Protein AF-A0A925AI79-F1 (afdb_monomer)

Radius of gyration: 32.48 Å; Cα contacts (8 Å, |Δi|>4): 605; chains: 1; bounding box: 53×50×120 Å

Secondary structure (DSSP, 8-state):
-HHHHHHHHHHHHHHHHHHHHHT-----------EEEEEEEEE---SEEEEETTTS-HHHHS-SEEEEEEEEEEE-SSSS-EEEEEEEEEEEGGGEE---STTTS-EEEEEEEEEE-TT--EEEEEEEEEEEPGGGS-SSB-SS---EEEEETTTTEEEEEEEEETTEEEES-TT--TTSPP--EEEEEEE-TTSSEEEE---EE-TTSSEEEEE-TTPPSS-BHHHHHHH---EEEEETTEEEEEEEEEESSS-TTPBP-SS--SSS-SSEEEEEE-

pLDDT: mean 78.89, std 14.8, range [38.62, 97.56]

Solvent-accessible surface area (backbone atoms only — not comparable to full-atom values): 15518 Å² total; per-residue (Å²): 125,74,72,62,57,58,55,53,53,52,53,51,53,51,50,54,53,51,53,58,60,67,64,61,71,83,68,70,81,61,68,63,54,75,47,65,55,70,44,76,76,42,75,66,64,66,67,64,48,75,42,22,45,71,70,57,57,64,72,76,73,55,46,70,61,31,31,36,31,40,34,39,39,36,41,34,69,83,88,59,78,48,80,76,50,76,48,78,46,76,42,38,50,84,38,58,40,66,75,67,69,68,27,68,53,67,44,78,46,64,30,35,33,58,50,66,48,96,76,67,47,80,46,76,50,71,32,35,36,38,20,36,55,60,89,76,38,52,92,49,40,2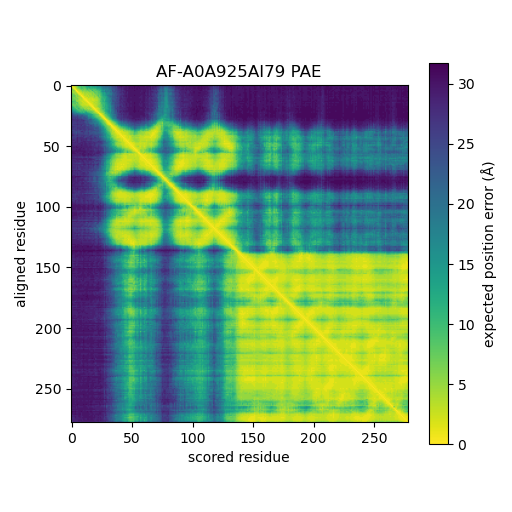0,78,69,86,74,57,46,46,21,39,19,79,93,64,70,24,71,39,56,31,44,67,46,44,66,35,31,30,40,35,38,46,88,68,45,51,88,89,54,82,70,51,86,40,69,40,36,29,28,42,39,99,85,65,39,71,35,46,41,28,68,66,36,73,40,97,80,68,17,11,32,32,46,23,21,74,80,53,75,75,63,45,29,46,47,54,36,50,75,76,22,32,32,41,77,77,38,82,82,62,41,21,41,33,22,21,56,47,41,29,87,42,58,44,56,81,40,54,32,79,75,51,63,78,76,88,65,44,76,56,76,38,57,29,38,48,111

Structure (mmCIF, N/CA/C/O backbone):
data_AF-A0A925AI79-F1
#
_entry.id   AF-A0A925AI79-F1
#
loop_
_atom_site.group_PDB
_atom_site.id
_atom_site.type_symbol
_atom_site.label_atom_id
_atom_site.label_alt_id
_atom_site.label_comp_id
_atom_site.label_asym_id
_atom_site.label_entity_id
_atom_site.label_seq_id
_atom_site.pdbx_PDB_ins_code
_atom_site.Cartn_x
_atom_site.Cartn_y
_atom_site.Cartn_z
_atom_site.occupancy
_atom_site.B_iso_or_equiv
_atom_site.auth_seq_id
_atom_site.auth_comp_id
_atom_site.auth_asym_id
_atom_site.auth_atom_id
_atom_site.pdbx_PDB_model_num
ATOM 1 N N . MET A 1 1 ? -30.417 -29.803 98.257 1.00 50.06 1 MET A N 1
ATOM 2 C CA . MET A 1 1 ? -31.068 -29.814 96.923 1.00 50.06 1 MET A CA 1
ATOM 3 C C . MET A 1 1 ? -30.874 -28.530 96.093 1.00 50.06 1 MET A C 1
ATOM 5 O O . MET A 1 1 ? -31.316 -28.516 94.956 1.00 50.06 1 MET A O 1
ATOM 9 N N . LYS A 1 2 ? -30.163 -27.486 96.567 1.00 49.53 2 LYS A N 1
ATOM 10 C CA . LYS A 1 2 ? -29.959 -26.232 95.801 1.00 49.53 2 LYS A CA 1
ATOM 11 C C . LYS A 1 2 ? -28.879 -26.308 94.699 1.00 49.53 2 LYS A C 1
ATOM 13 O O . LYS A 1 2 ? -29.037 -25.676 93.664 1.00 49.53 2 LYS A O 1
ATOM 18 N N . ASN A 1 3 ? -27.855 -27.156 94.851 1.00 52.66 3 ASN A N 1
ATOM 19 C CA . ASN A 1 3 ? -26.748 -27.242 93.877 1.00 52.66 3 ASN A CA 1
ATOM 20 C C . ASN A 1 3 ? -27.067 -28.050 92.606 1.00 52.66 3 ASN A C 1
ATOM 22 O O . ASN A 1 3 ? -26.363 -27.912 91.613 1.00 52.66 3 ASN A O 1
ATOM 26 N N . LYS A 1 4 ? -28.125 -28.877 92.606 1.00 48.69 4 LYS A N 1
ATOM 27 C CA . LYS A 1 4 ? -28.507 -29.665 91.418 1.00 48.69 4 LYS A CA 1
ATOM 28 C C . LYS A 1 4 ? -29.289 -28.833 90.393 1.00 48.69 4 LYS A C 1
ATOM 30 O O . LYS A 1 4 ? -29.140 -29.061 89.203 1.00 48.69 4 LYS A O 1
ATOM 35 N N . ILE A 1 5 ? -30.058 -27.835 90.836 1.00 55.94 5 ILE A N 1
ATOM 36 C CA . ILE A 1 5 ? -30.861 -26.969 89.951 1.00 55.94 5 ILE A CA 1
ATOM 37 C C . ILE A 1 5 ? -29.965 -26.002 89.158 1.00 55.94 5 ILE A C 1
ATOM 39 O O . ILE A 1 5 ? -30.187 -25.801 87.969 1.00 55.94 5 ILE A O 1
ATOM 43 N N . PHE A 1 6 ? -28.903 -25.478 89.781 1.00 54.78 6 PHE A N 1
ATOM 44 C CA . PHE A 1 6 ? -27.931 -24.606 89.107 1.00 54.78 6 PHE A CA 1
ATOM 45 C C . PHE A 1 6 ? -27.130 -25.318 88.009 1.00 54.78 6 PHE A C 1
ATOM 47 O O . PHE A 1 6 ? -26.786 -24.700 87.008 1.00 54.78 6 PHE A O 1
ATOM 54 N N . PHE A 1 7 ? -26.863 -26.617 88.171 1.00 57.97 7 PHE A N 1
ATOM 55 C CA . PHE A 1 7 ? -26.165 -27.408 87.154 1.00 57.97 7 PHE A CA 1
ATOM 56 C C . PHE A 1 7 ? -27.055 -27.712 85.940 1.00 57.97 7 PHE A C 1
ATOM 58 O O . PHE A 1 7 ? -26.573 -27.768 84.814 1.00 57.97 7 PHE A O 1
ATOM 65 N N . PHE A 1 8 ? -28.364 -27.874 86.150 1.00 57.28 8 PHE A N 1
ATOM 66 C CA . PHE A 1 8 ? -29.306 -28.072 85.049 1.00 57.28 8 PHE A CA 1
ATOM 67 C C . PHE A 1 8 ? -29.587 -26.777 84.274 1.00 57.28 8 PHE A C 1
ATOM 69 O O . PHE A 1 8 ? -29.726 -26.836 83.054 1.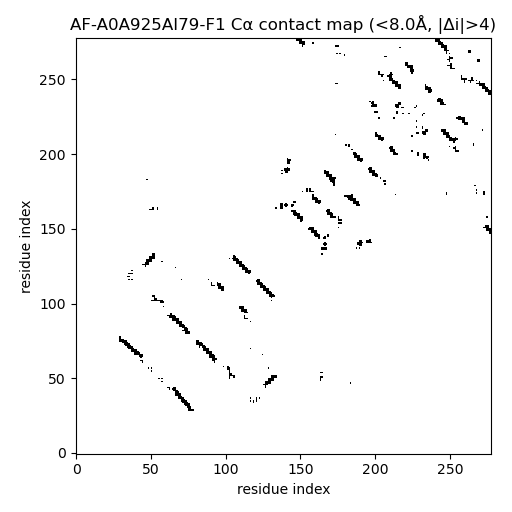00 57.28 8 PHE A O 1
ATOM 76 N N . SER A 1 9 ? -29.615 -25.608 84.928 1.00 60.12 9 SER A N 1
ATOM 77 C CA . SER A 1 9 ? -29.822 -24.335 84.219 1.00 60.12 9 SER A CA 1
ATOM 78 C C . SER A 1 9 ? -28.610 -23.912 83.382 1.00 60.12 9 SER A C 1
ATOM 80 O O . SER A 1 9 ? -28.789 -23.372 82.291 1.00 60.12 9 SER A O 1
ATOM 82 N N . SER A 1 10 ? -27.386 -24.206 83.833 1.00 60.06 10 SER A N 1
ATOM 83 C CA . SER A 1 10 ? -26.162 -23.894 83.086 1.00 60.06 10 SER A CA 1
ATOM 84 C C . SER A 1 10 ? -25.986 -24.775 81.846 1.00 60.06 10 SER A C 1
ATOM 86 O O . SER A 1 10 ? -25.604 -24.271 80.792 1.00 60.06 10 SER A O 1
ATOM 88 N N . ILE A 1 11 ? -26.336 -26.062 81.930 1.00 65.44 11 ILE A N 1
ATOM 89 C CA . ILE A 1 11 ? -26.301 -26.987 80.785 1.00 65.44 11 ILE A CA 1
ATOM 90 C C . ILE A 1 11 ? -27.367 -26.618 79.745 1.00 65.44 11 ILE A C 1
ATOM 92 O O . ILE A 1 11 ? -27.099 -26.670 78.544 1.00 65.44 11 ILE A O 1
ATOM 96 N N . PHE A 1 12 ? -28.556 -26.196 80.185 1.00 65.56 12 PHE A N 1
ATOM 97 C CA . PHE A 1 12 ? -29.624 -25.787 79.273 1.00 65.56 12 PHE A CA 1
ATOM 98 C C . PHE A 1 12 ? -29.290 -24.468 78.560 1.00 65.56 12 PHE A C 1
ATOM 100 O O . PHE A 1 12 ? -29.454 -24.368 77.346 1.00 65.56 12 PHE A O 1
ATOM 107 N N . ALA A 1 13 ? -28.736 -23.486 79.281 1.00 64.38 13 ALA A N 1
ATOM 108 C CA . ALA A 1 13 ? -28.258 -22.238 78.687 1.00 64.38 13 ALA A CA 1
ATOM 109 C C . ALA A 1 13 ? -27.105 -22.473 77.693 1.00 64.38 13 ALA A C 1
ATOM 111 O O . ALA A 1 13 ? -27.099 -21.881 76.615 1.00 64.38 13 ALA A O 1
ATOM 112 N N . ALA A 1 14 ? -26.174 -23.381 78.010 1.00 61.03 14 ALA A N 1
ATOM 113 C CA . ALA A 1 14 ? -25.102 -23.773 77.098 1.00 61.03 14 ALA A CA 1
ATOM 114 C C . ALA A 1 14 ? -25.641 -24.473 75.837 1.00 61.03 14 ALA A C 1
ATOM 116 O O . ALA A 1 14 ? -25.209 -24.147 74.736 1.00 61.03 14 ALA A O 1
ATOM 117 N N . CYS A 1 15 ? -26.629 -25.368 75.960 1.00 61.12 15 CYS A N 1
ATOM 118 C CA . CYS A 1 15 ? -27.258 -26.004 74.796 1.00 61.12 15 CYS A CA 1
ATOM 119 C C . CYS A 1 15 ? -27.968 -24.989 73.891 1.00 61.12 15 CYS A C 1
ATOM 121 O O . CYS A 1 15 ? -27.809 -25.048 72.676 1.00 61.12 15 CYS A O 1
ATOM 123 N N . VAL A 1 16 ? -28.706 -24.028 74.456 1.00 60.31 16 VAL A N 1
ATOM 124 C CA . VAL A 1 16 ? -29.397 -22.993 73.666 1.00 60.31 16 VAL A CA 1
ATOM 125 C C . VAL A 1 16 ? -28.398 -22.065 72.962 1.00 60.31 16 VAL A C 1
ATOM 127 O O . VAL A 1 16 ? -28.600 -21.731 71.796 1.00 60.31 16 VAL A O 1
ATOM 130 N N . LEU A 1 17 ? -27.291 -21.704 73.620 1.00 56.59 17 LEU A N 1
ATOM 131 C CA . LEU A 1 17 ? -26.225 -20.893 73.017 1.00 56.59 17 LEU A CA 1
ATOM 132 C C . LEU A 1 17 ? -25.497 -21.624 71.877 1.00 56.59 17 LEU A C 1
ATOM 134 O O . LEU A 1 17 ? -25.185 -21.000 70.866 1.00 56.59 17 LEU A O 1
ATOM 138 N N . VAL A 1 18 ? -25.273 -22.936 71.997 1.00 57.84 18 VAL A N 1
ATOM 139 C CA . VAL A 1 18 ? -24.638 -23.746 70.941 1.00 57.84 18 VAL A CA 1
ATOM 140 C C . VAL A 1 18 ? -25.583 -23.949 69.750 1.00 57.84 18 VAL A C 1
ATOM 142 O O . VAL A 1 18 ? -25.148 -23.843 68.606 1.00 57.84 18 VAL A O 1
ATOM 145 N N . ILE A 1 19 ? -26.885 -24.145 69.984 1.00 58.34 19 ILE A N 1
ATOM 146 C CA . ILE A 1 19 ? -27.881 -24.265 68.904 1.00 58.34 19 ILE A CA 1
ATOM 147 C C . ILE A 1 19 ? -28.038 -22.931 68.154 1.00 58.34 19 ILE A C 1
ATOM 149 O O . ILE A 1 19 ? -28.074 -22.927 66.926 1.00 58.34 19 ILE A O 1
ATOM 153 N N . ALA A 1 20 ? -28.054 -21.797 68.867 1.00 54.72 20 ALA A N 1
ATOM 154 C CA . ALA A 1 20 ? -28.117 -20.467 68.255 1.00 54.72 20 ALA A CA 1
ATOM 155 C C . ALA A 1 20 ? -26.837 -20.110 67.469 1.00 54.72 20 ALA A C 1
ATOM 157 O O . ALA A 1 20 ? -26.912 -19.465 66.421 1.00 54.72 20 ALA A O 1
ATOM 158 N N . ALA A 1 21 ? -25.666 -20.569 67.929 1.00 51.25 21 ALA A N 1
ATOM 159 C CA . ALA A 1 21 ? -24.403 -20.419 67.206 1.00 51.25 21 ALA A CA 1
ATOM 160 C C . ALA A 1 21 ? -24.330 -21.306 65.947 1.00 51.25 21 ALA A C 1
ATOM 162 O O . ALA A 1 21 ? -23.757 -20.886 64.945 1.00 51.25 21 ALA A O 1
ATOM 163 N N . CYS A 1 22 ? -24.964 -22.485 65.952 1.00 50.62 22 CYS A N 1
ATOM 164 C CA . CYS A 1 22 ? -25.051 -23.371 64.783 1.00 50.62 22 CYS A CA 1
ATOM 165 C C . CYS A 1 22 ? -26.115 -22.955 63.751 1.00 50.62 22 CYS A C 1
ATOM 167 O O . CYS A 1 22 ? -26.121 -23.487 62.644 1.00 50.62 22 CYS A O 1
ATOM 169 N N . THR A 1 23 ? -27.003 -22.009 64.073 1.00 45.06 23 THR A N 1
ATOM 170 C CA . THR A 1 23 ? -27.982 -21.462 63.113 1.00 45.06 23 THR A CA 1
ATOM 171 C C . THR A 1 23 ? -27.491 -20.236 62.349 1.00 45.06 23 THR A C 1
ATOM 173 O O . THR A 1 23 ? -28.216 -19.738 61.487 1.00 45.06 23 THR A O 1
ATOM 176 N N . LYS A 1 24 ? -26.254 -19.770 62.580 1.00 38.62 24 LYS A N 1
ATOM 177 C CA . LYS A 1 24 ? -25.586 -18.926 61.586 1.00 38.62 24 LYS A CA 1
ATOM 178 C C . LYS A 1 24 ? -25.239 -19.803 60.386 1.00 38.62 24 LYS A C 1
ATOM 180 O O . LYS A 1 24 ? -24.147 -20.350 60.290 1.00 38.62 24 LYS A O 1
ATOM 185 N N . ARG A 1 25 ? -26.192 -19.938 59.462 1.00 40.59 25 ARG A N 1
ATOM 186 C CA . ARG A 1 25 ? -25.834 -20.186 58.071 1.00 40.59 25 ARG A CA 1
ATOM 187 C C . ARG A 1 25 ? -24.992 -18.998 57.639 1.00 40.59 25 ARG A C 1
ATOM 189 O O . ARG A 1 25 ? -25.494 -17.882 57.539 1.00 40.59 25 ARG A O 1
ATOM 196 N N . GLU A 1 26 ? -23.708 -19.246 57.435 1.00 43.97 26 GLU A N 1
ATOM 197 C CA . GLU A 1 26 ? -22.901 -18.456 56.519 1.00 43.97 26 GLU A CA 1
ATOM 198 C C . GLU A 1 26 ? -23.456 -18.706 55.115 1.00 43.97 26 GLU A C 1
ATOM 200 O O . GLU A 1 26 ? -22.879 -19.442 54.325 1.00 43.97 26 GLU A O 1
ATOM 205 N N . ASP A 1 27 ? -24.628 -18.152 54.817 1.00 44.03 27 ASP A N 1
ATOM 206 C CA . ASP A 1 27 ? -24.872 -17.724 53.454 1.00 44.03 27 ASP A CA 1
ATOM 207 C C . ASP A 1 27 ? -24.125 -16.388 53.398 1.00 44.03 27 ASP A C 1
ATOM 209 O O . ASP A 1 27 ? -24.635 -15.402 53.937 1.00 44.03 27 ASP A O 1
ATOM 213 N N . PRO A 1 28 ? -22.863 -16.335 52.914 1.00 46.00 28 PRO A N 1
ATOM 214 C CA . PRO A 1 28 ? -22.243 -15.048 52.659 1.00 46.00 28 PRO A CA 1
ATOM 215 C C . PRO A 1 28 ? -23.233 -14.286 51.791 1.00 46.00 28 PRO A C 1
ATOM 217 O O . PRO A 1 28 ? -23.678 -14.825 50.773 1.00 46.00 28 PRO A O 1
ATOM 220 N N . ASP A 1 29 ? -23.622 -13.081 52.218 1.00 42.75 29 ASP A N 1
ATOM 221 C CA . ASP A 1 29 ? -24.374 -12.168 51.369 1.00 42.75 29 ASP A CA 1
ATOM 222 C C . ASP A 1 29 ? -23.657 -12.168 50.018 1.00 42.75 29 ASP A C 1
ATOM 224 O O . ASP A 1 29 ? -22.512 -11.723 49.905 1.00 42.75 29 ASP A O 1
ATOM 228 N N . SER A 1 30 ? -24.277 -12.795 49.016 1.00 47.41 30 SER A N 1
ATOM 229 C CA . SER A 1 30 ? -23.725 -12.920 47.673 1.00 47.41 30 SER A CA 1
ATOM 230 C C . SER A 1 30 ? -23.787 -11.526 47.075 1.00 47.41 30 SER A C 1
ATOM 232 O O . SER A 1 30 ? -24.745 -11.185 46.384 1.00 47.41 30 SER A O 1
ATOM 234 N N . VAL A 1 31 ? -22.801 -10.691 47.396 1.00 51.09 31 VAL A N 1
ATOM 235 C CA . VAL A 1 31 ? -22.681 -9.359 46.823 1.00 51.09 31 VAL A CA 1
ATOM 236 C C . VAL A 1 31 ? -22.508 -9.556 45.325 1.00 51.09 31 VAL A C 1
ATOM 238 O O . VAL A 1 31 ? -21.562 -10.198 44.867 1.00 51.09 31 VAL A O 1
ATOM 241 N N . VAL A 1 32 ? -23.470 -9.051 44.556 1.00 52.06 32 VAL A N 1
ATOM 242 C CA . VAL A 1 32 ? -23.427 -9.127 43.099 1.00 52.06 32 VAL A CA 1
ATOM 243 C C . VAL A 1 32 ? -22.217 -8.329 42.629 1.00 52.06 32 VAL A C 1
ATOM 245 O O . VAL A 1 32 ? -22.231 -7.100 42.620 1.00 52.06 32 VAL A O 1
ATOM 248 N N . HIS A 1 33 ? -21.163 -9.029 42.221 1.00 53.84 33 HIS A N 1
ATOM 249 C CA . HIS A 1 33 ? -20.066 -8.418 41.487 1.00 53.84 33 HIS A CA 1
ATOM 250 C C . HIS A 1 33 ? -20.433 -8.399 40.010 1.00 53.84 33 HIS A C 1
ATOM 252 O O . HIS A 1 33 ? -20.465 -9.441 39.356 1.00 53.84 33 HIS A O 1
ATOM 258 N N . GLN A 1 34 ? -20.742 -7.206 39.503 1.00 58.62 34 GLN A N 1
ATOM 259 C CA . GLN A 1 34 ? -20.896 -6.978 38.077 1.00 58.62 34 GLN A CA 1
ATOM 260 C C . GLN A 1 34 ? -19.502 -6.838 37.458 1.00 58.62 34 GLN A C 1
ATOM 262 O O . GLN A 1 34 ? -18.806 -5.862 37.725 1.00 58.62 34 GLN A O 1
ATOM 267 N N . ALA A 1 35 ? -19.084 -7.807 36.645 1.00 61.53 35 ALA A N 1
ATOM 268 C CA . ALA A 1 35 ? -17.873 -7.687 35.835 1.00 61.53 35 ALA A CA 1
ATOM 269 C C . ALA A 1 35 ? -18.280 -7.440 34.381 1.00 61.53 35 ALA A C 1
ATOM 271 O O . ALA A 1 35 ? -18.976 -8.266 33.789 1.00 61.53 35 ALA A O 1
ATOM 272 N N . SER A 1 36 ? -17.874 -6.295 33.831 1.00 64.81 36 SER A N 1
ATOM 273 C CA . SER A 1 36 ? -17.998 -5.971 32.407 1.00 64.81 36 SER A CA 1
ATOM 274 C C . SER A 1 36 ? -16.638 -6.192 31.758 1.00 64.81 36 SER A C 1
ATOM 276 O O . SER A 1 36 ? -15.621 -5.670 32.218 1.00 64.81 36 SER A O 1
ATOM 278 N N . VAL A 1 37 ? -16.615 -7.036 30.728 1.00 70.44 37 VAL A N 1
ATOM 279 C CA . VAL A 1 37 ? -15.403 -7.346 29.964 1.00 70.44 37 VAL A CA 1
ATOM 280 C C . VAL A 1 37 ? -15.692 -7.032 28.500 1.00 70.44 37 VAL A C 1
ATOM 282 O O . VAL A 1 37 ? -16.212 -7.891 27.780 1.00 70.44 37 VAL A O 1
ATOM 285 N N . PRO A 1 38 ? -15.413 -5.796 28.058 1.00 73.94 38 PRO A N 1
ATOM 286 C CA . PRO A 1 38 ? -15.603 -5.426 26.670 1.00 73.94 38 PRO A CA 1
ATOM 287 C C . PRO A 1 38 ? -14.484 -5.996 25.794 1.00 73.94 38 PRO A C 1
ATOM 289 O O . PRO A 1 38 ? -13.310 -5.959 26.164 1.00 73.94 38 PRO A O 1
ATOM 292 N N . TYR A 1 39 ? -14.840 -6.477 24.604 1.00 77.62 39 TYR A N 1
ATOM 293 C CA . TYR A 1 39 ? -13.881 -6.859 23.567 1.00 77.62 39 TYR A CA 1
ATOM 294 C C . TYR A 1 39 ? -14.322 -6.361 22.187 1.00 77.62 39 TYR A C 1
ATOM 296 O O . TYR A 1 39 ? -15.514 -6.221 21.902 1.00 77.62 39 TYR A O 1
ATOM 304 N N . THR A 1 40 ? -13.351 -6.096 21.314 1.00 81.19 40 THR A N 1
ATOM 305 C CA . THR A 1 40 ? -13.599 -5.664 19.933 1.00 81.19 40 THR A CA 1
ATOM 306 C C . THR A 1 40 ? -13.980 -6.869 19.080 1.00 81.19 40 THR A C 1
ATOM 308 O O . THR A 1 40 ? -13.150 -7.739 18.838 1.00 81.19 40 THR A O 1
ATOM 311 N N . ALA A 1 41 ? -15.235 -6.936 18.634 1.00 80.56 41 ALA A N 1
ATOM 312 C CA . ALA A 1 41 ? -15.715 -8.007 17.761 1.00 80.56 41 ALA A CA 1
ATOM 313 C C . ALA A 1 41 ? -15.399 -7.725 16.286 1.00 80.56 41 ALA A C 1
ATOM 315 O O . ALA A 1 41 ? -15.061 -8.640 15.541 1.00 80.56 41 ALA A O 1
ATOM 316 N N . PHE A 1 42 ? -15.481 -6.456 15.881 1.00 80.94 42 PHE A N 1
ATOM 317 C CA . PHE A 1 42 ? -15.124 -6.000 14.540 1.00 80.94 42 PHE A CA 1
ATOM 318 C C . PHE A 1 42 ? -14.353 -4.689 14.633 1.00 80.94 42 PHE A C 1
ATOM 320 O O . PHE A 1 42 ? -14.785 -3.779 15.343 1.00 80.94 42 PHE A O 1
ATOM 327 N N . ASN A 1 43 ? -13.248 -4.594 13.897 1.00 82.44 43 ASN A N 1
ATOM 328 C CA . ASN A 1 43 ? -12.502 -3.362 13.677 1.00 82.44 43 ASN A CA 1
ATOM 329 C C . ASN A 1 43 ? -12.497 -3.079 12.172 1.00 82.44 43 ASN A C 1
ATOM 331 O O . ASN A 1 43 ? -12.068 -3.930 11.397 1.00 82.44 43 ASN A O 1
ATOM 335 N N . TYR A 1 44 ? -13.019 -1.924 11.776 1.00 80.81 44 TYR A N 1
ATOM 336 C CA . TYR A 1 44 ? -13.096 -1.482 10.381 1.00 80.81 44 TYR A CA 1
ATOM 337 C C . TYR A 1 44 ? -12.073 -0.391 10.060 1.00 80.81 44 TYR A C 1
ATOM 339 O O . TYR A 1 44 ? -12.075 0.138 8.953 1.00 80.81 44 TYR A O 1
ATOM 347 N N . LEU A 1 45 ? -11.241 -0.017 11.030 1.00 79.12 45 LEU A N 1
ATOM 348 C CA . LEU A 1 45 ? -10.231 1.014 10.877 1.00 79.12 45 LEU A CA 1
ATOM 349 C C . LEU A 1 45 ? -8.952 0.423 10.282 1.00 79.12 45 LEU A C 1
ATOM 351 O O . LEU A 1 45 ? -8.480 -0.609 10.758 1.00 79.12 45 LEU A O 1
ATOM 355 N N . ASP A 1 46 ? -8.365 1.112 9.306 1.00 74.94 46 ASP A N 1
ATOM 356 C CA . ASP A 1 46 ? -6.996 0.825 8.885 1.00 74.94 46 ASP A CA 1
ATOM 357 C C . ASP A 1 46 ? -5.996 1.233 9.983 1.00 74.94 46 ASP A C 1
ATOM 359 O O . ASP A 1 46 ? -6.163 2.251 10.664 1.00 74.94 46 ASP A O 1
ATOM 363 N N . ASP A 1 47 ? -4.920 0.463 10.147 1.00 68.25 47 ASP A N 1
ATOM 364 C CA . ASP A 1 47 ? -3.896 0.738 11.167 1.00 68.25 47 ASP A CA 1
ATOM 365 C C . ASP A 1 47 ? -3.128 2.042 10.887 1.00 68.25 47 ASP A C 1
ATOM 367 O O . ASP A 1 47 ? -2.703 2.739 11.815 1.00 68.25 47 ASP A O 1
ATOM 371 N N . VAL A 1 48 ? -2.960 2.384 9.602 1.00 72.00 48 VAL A N 1
ATOM 372 C CA . VAL A 1 48 ? -2.230 3.573 9.149 1.00 72.00 48 VAL A CA 1
ATOM 373 C C . VAL A 1 48 ? -2.925 4.219 7.951 1.00 72.00 48 VAL A C 1
ATOM 375 O O . VAL A 1 48 ? -3.179 3.562 6.944 1.00 72.00 48 VAL A O 1
ATOM 378 N N . TYR A 1 49 ? -3.136 5.530 8.024 1.00 75.69 49 TYR A N 1
ATOM 379 C CA . TYR A 1 49 ? -3.573 6.373 6.917 1.00 75.69 49 TYR A CA 1
ATOM 380 C C . TYR A 1 49 ? -2.420 7.269 6.473 1.00 75.69 49 TYR A C 1
ATOM 382 O O . TYR A 1 49 ? -1.704 7.813 7.311 1.00 75.69 49 TYR A O 1
ATOM 390 N N . ILE A 1 50 ? -2.221 7.436 5.166 1.00 74.88 50 ILE A N 1
ATOM 391 C CA . ILE A 1 50 ? -1.113 8.232 4.625 1.00 74.88 50 ILE A CA 1
ATOM 392 C C . ILE A 1 50 ? -1.659 9.309 3.692 1.00 74.88 50 ILE A C 1
ATOM 394 O O . ILE A 1 50 ? -2.436 9.010 2.784 1.00 74.88 50 ILE A O 1
ATOM 398 N N . TYR A 1 51 ? -1.224 10.547 3.912 1.00 73.62 51 TYR A N 1
ATOM 399 C CA . TYR A 1 51 ? -1.650 11.738 3.184 1.00 73.62 51 TYR A CA 1
ATOM 400 C C . TYR A 1 51 ? -0.470 12.636 2.846 1.00 73.62 51 TYR A C 1
ATOM 402 O O . TYR A 1 51 ? 0.626 12.457 3.363 1.00 73.62 51 TYR A O 1
ATOM 410 N N . VAL A 1 52 ? -0.710 13.629 1.998 1.00 70.25 52 VAL A N 1
ATOM 411 C CA . VAL A 1 52 ? 0.205 14.747 1.751 1.00 70.25 52 VAL A CA 1
ATOM 412 C C . VAL A 1 52 ? -0.423 16.012 2.313 1.00 70.25 52 VAL A C 1
ATOM 414 O O . VAL A 1 52 ? -1.652 16.139 2.301 1.00 70.25 52 VAL A O 1
ATOM 417 N N . VAL A 1 53 ? 0.409 16.929 2.812 1.00 76.56 53 VAL A N 1
ATOM 418 C CA . VAL A 1 53 ? -0.081 18.164 3.434 1.00 76.56 53 VAL A CA 1
ATOM 419 C C . VAL A 1 53 ? -1.069 18.892 2.522 1.00 76.56 53 VAL A C 1
ATOM 421 O O . VAL A 1 53 ? -0.744 19.212 1.380 1.00 76.56 53 VAL A O 1
ATOM 424 N N . GLY A 1 54 ? -2.268 19.161 3.041 1.00 71.31 54 GLY A N 1
ATOM 425 C CA . GLY A 1 54 ? -3.294 19.989 2.406 1.00 71.31 54 GLY A CA 1
ATOM 426 C C . GLY A 1 54 ? -4.066 19.361 1.241 1.00 71.31 54 GLY A C 1
ATOM 427 O O . GLY A 1 54 ? -4.936 20.033 0.689 1.00 71.31 54 GLY A O 1
ATOM 428 N N . ASN A 1 55 ? -3.791 18.109 0.855 1.00 64.69 55 ASN A N 1
ATOM 429 C CA . ASN A 1 55 ? -4.408 17.507 -0.337 1.00 64.69 55 ASN A CA 1
ATOM 430 C C . ASN A 1 55 ? -5.793 16.880 -0.094 1.00 64.69 55 ASN A C 1
ATOM 432 O O . ASN A 1 55 ? -6.605 16.839 -1.015 1.00 64.69 55 ASN A O 1
ATOM 436 N N . THR A 1 56 ? -6.088 16.379 1.109 1.00 70.19 56 THR A N 1
ATOM 437 C CA . THR A 1 56 ? -7.323 15.621 1.411 1.00 70.19 56 THR A CA 1
ATOM 438 C C . THR A 1 56 ? -7.592 15.596 2.911 1.00 70.19 56 THR A C 1
ATOM 440 O O . THR A 1 56 ? -6.672 15.801 3.675 1.00 70.19 56 THR A O 1
ATOM 443 N N . SER A 1 57 ? -8.802 15.257 3.354 1.00 79.25 57 SER A N 1
ATOM 444 C CA . SER A 1 57 ? -9.117 15.115 4.785 1.00 79.25 57 SER A CA 1
ATOM 445 C C . SER A 1 57 ? -8.950 13.668 5.262 1.00 79.25 57 SER A C 1
ATOM 447 O O . SER A 1 57 ? -9.586 12.774 4.696 1.00 79.25 57 SER A O 1
ATOM 449 N N . VAL A 1 58 ? -8.193 13.440 6.346 1.00 77.94 58 VAL A N 1
ATOM 450 C CA . VAL A 1 58 ? -8.149 12.153 7.073 1.00 77.94 58 VAL A CA 1
ATOM 451 C C . VAL A 1 58 ? -9.564 11.731 7.432 1.00 77.94 58 VAL A C 1
ATOM 453 O O . VAL A 1 58 ? -9.957 10.581 7.242 1.00 77.94 58 VAL A O 1
ATOM 456 N N . TYR A 1 59 ? -10.358 12.692 7.913 1.00 83.81 59 TYR A N 1
ATOM 457 C CA . TYR A 1 59 ? -11.718 12.438 8.351 1.00 83.81 59 TYR A CA 1
ATOM 458 C C . TYR A 1 59 ? -12.557 11.825 7.232 1.00 83.81 59 TYR A C 1
ATOM 460 O O . TYR A 1 59 ? -13.351 10.940 7.508 1.00 83.81 59 TYR A O 1
ATOM 468 N N . SER A 1 60 ? -12.376 12.220 5.970 1.00 81.94 60 SER A N 1
ATOM 469 C CA . SER A 1 60 ? -13.184 11.702 4.856 1.00 81.94 60 SER A CA 1
ATOM 470 C C . SER A 1 60 ? -13.067 10.187 4.638 1.00 81.94 60 SER A C 1
ATOM 472 O O . SER A 1 60 ? -14.067 9.562 4.288 1.00 81.94 60 SER A O 1
ATOM 474 N N . ASP A 1 61 ? -11.910 9.586 4.926 1.00 77.31 61 ASP A N 1
ATOM 475 C CA . ASP A 1 61 ? -11.672 8.152 4.722 1.00 77.31 61 ASP A CA 1
ATOM 476 C C . ASP A 1 61 ? -12.033 7.286 5.939 1.00 77.31 61 ASP A C 1
ATOM 478 O O . ASP A 1 61 ? -12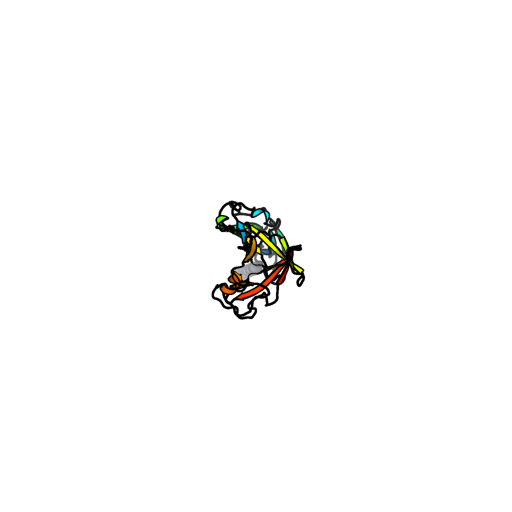.137 6.068 5.809 1.00 77.31 61 ASP A O 1
ATOM 482 N N . ILE A 1 62 ? -12.259 7.884 7.115 1.00 84.25 62 ILE A N 1
ATOM 483 C CA . ILE A 1 62 ? -12.682 7.136 8.306 1.00 84.25 62 ILE A CA 1
ATOM 484 C C . ILE A 1 62 ? -14.106 6.588 8.078 1.00 84.25 62 ILE A C 1
ATOM 486 O O . ILE A 1 62 ? -15.011 7.383 7.783 1.00 84.25 62 ILE A O 1
ATOM 490 N N . PRO A 1 63 ? -14.353 5.277 8.264 1.00 83.44 63 PRO A N 1
ATOM 491 C CA . PRO A 1 63 ? -15.692 4.696 8.162 1.00 83.44 63 PRO A CA 1
ATOM 492 C C . PRO A 1 63 ? -16.654 5.247 9.220 1.00 83.44 63 PRO A C 1
ATOM 494 O O . PRO A 1 63 ? -16.265 5.440 10.370 1.00 83.44 63 PRO A O 1
ATOM 497 N N . ASP A 1 64 ? -17.937 5.416 8.879 1.00 88.62 64 ASP A N 1
ATOM 498 C CA . ASP A 1 64 ? -18.960 5.916 9.819 1.00 88.62 64 ASP A CA 1
ATOM 499 C C . ASP A 1 64 ? -19.084 5.052 11.086 1.00 88.62 64 ASP A C 1
ATOM 501 O O . ASP A 1 64 ? -19.290 5.569 12.188 1.00 88.62 64 ASP A O 1
ATOM 505 N N . VAL A 1 65 ? -18.916 3.733 10.934 1.00 89.69 65 VAL A N 1
ATOM 506 C CA . VAL A 1 65 ? -18.776 2.772 12.033 1.00 89.69 65 VAL A CA 1
ATOM 507 C C . VAL A 1 65 ? -17.341 2.263 12.043 1.00 89.69 65 VAL A C 1
ATOM 509 O O . VAL A 1 65 ? -16.943 1.511 11.161 1.00 89.69 65 VAL A O 1
ATOM 512 N N . VAL A 1 66 ? -16.589 2.644 13.068 1.00 88.12 66 VAL A N 1
ATOM 513 C CA . VAL A 1 66 ? -15.163 2.329 13.217 1.00 88.12 66 VAL A CA 1
ATOM 514 C C . VAL A 1 66 ? -14.964 0.942 13.809 1.00 88.12 66 VAL A C 1
ATOM 516 O O . VAL A 1 66 ? -14.137 0.169 13.339 1.00 88.12 66 VAL A O 1
ATOM 519 N N . ALA A 1 67 ? -15.738 0.600 14.838 1.00 86.00 67 ALA A N 1
ATOM 520 C CA . ALA A 1 67 ? -15.653 -0.704 15.480 1.00 86.00 67 ALA A CA 1
ATOM 521 C C . ALA A 1 67 ? -16.981 -1.102 16.126 1.00 86.00 67 ALA A C 1
ATOM 523 O O . ALA A 1 67 ? -17.806 -0.258 16.488 1.00 86.00 67 ALA A O 1
ATOM 524 N N . VAL A 1 68 ? -17.172 -2.407 16.309 1.00 85.56 68 VAL A N 1
ATOM 525 C CA . VAL A 1 68 ? -18.265 -2.971 17.105 1.00 85.56 68 VAL A CA 1
ATOM 526 C C . VAL A 1 68 ? -17.659 -3.694 18.294 1.00 85.56 68 VAL A C 1
ATOM 528 O O . VAL A 1 68 ? -16.874 -4.630 18.138 1.00 85.56 68 VAL A O 1
ATOM 531 N N . ILE A 1 69 ? -18.041 -3.249 19.482 1.00 83.56 69 ILE A N 1
ATOM 532 C CA . ILE A 1 69 ? -17.612 -3.803 20.759 1.00 83.56 69 ILE A CA 1
ATOM 533 C C . ILE A 1 69 ? -18.746 -4.647 21.316 1.00 83.56 69 ILE A C 1
ATOM 535 O O . ILE A 1 69 ? -19.906 -4.241 21.255 1.00 83.56 69 ILE A O 1
ATOM 539 N N . VAL A 1 70 ? -18.410 -5.797 21.884 1.00 80.31 70 VAL A N 1
ATOM 540 C CA . VAL A 1 70 ? -19.348 -6.613 22.650 1.00 80.31 70 VAL A CA 1
ATOM 541 C C . VAL A 1 70 ? -18.927 -6.557 24.109 1.00 80.31 70 VAL A C 1
ATOM 543 O O . VAL A 1 70 ? -17.789 -6.873 24.451 1.00 80.31 70 VAL A O 1
ATOM 546 N N . ASP A 1 71 ? -19.847 -6.124 24.962 1.00 71.25 71 ASP A N 1
ATOM 547 C CA . ASP A 1 71 ? -19.676 -6.087 26.407 1.00 71.25 71 ASP A CA 1
ATOM 548 C C . ASP A 1 71 ? -20.441 -7.249 27.041 1.00 71.25 71 ASP A C 1
ATOM 550 O O . ASP A 1 71 ? -21.659 -7.381 26.891 1.00 71.25 71 ASP A O 1
ATOM 554 N N . SER A 1 72 ? -19.700 -8.112 27.731 1.00 68.44 72 SER A N 1
ATOM 555 C CA . SER A 1 72 ? -20.261 -9.233 28.481 1.00 68.44 72 SER A CA 1
ATOM 556 C C . SER A 1 72 ? -20.422 -8.816 29.934 1.00 68.44 72 SER A C 1
ATOM 558 O O . SER A 1 72 ? -19.423 -8.512 30.586 1.00 68.44 72 SER A O 1
ATOM 560 N N . VAL A 1 73 ? -21.650 -8.853 30.453 1.00 60.31 73 VAL A N 1
ATOM 561 C CA . VAL A 1 73 ? -21.911 -8.611 31.875 1.00 60.31 73 VAL A CA 1
ATOM 562 C C . VAL A 1 73 ? -22.061 -9.946 32.602 1.00 60.31 73 VAL A C 1
ATOM 564 O O . VAL A 1 73 ? -22.925 -10.762 32.270 1.00 60.31 73 VAL A O 1
ATOM 567 N N . TYR A 1 74 ? -21.222 -10.161 33.613 1.00 60.41 74 TYR A N 1
ATOM 568 C CA . TYR A 1 74 ? -21.325 -11.284 34.543 1.00 60.41 74 TYR A CA 1
ATOM 569 C C . TYR A 1 74 ? -21.881 -10.787 35.873 1.00 60.41 74 TYR A C 1
ATOM 571 O O . TYR A 1 74 ? -21.424 -9.762 36.374 1.00 60.41 74 TYR A O 1
ATOM 579 N N . GLY A 1 75 ? -22.846 -11.506 36.446 1.00 53.44 75 GLY A N 1
ATOM 580 C CA . GLY A 1 75 ? -23.368 -11.240 37.784 1.00 53.44 75 GLY A CA 1
ATOM 581 C C . GLY A 1 75 ? -23.524 -12.539 38.565 1.00 53.44 75 GLY A C 1
ATOM 582 O O . GLY A 1 75 ? -24.126 -13.492 38.076 1.00 53.44 75 GLY A O 1
ATOM 583 N N . PHE A 1 76 ? -22.985 -12.579 39.783 1.00 51.81 76 PHE A N 1
ATOM 584 C CA . PHE A 1 76 ? -23.175 -13.696 40.706 1.00 51.81 76 PHE A CA 1
ATOM 585 C C . PHE A 1 76 ? -24.294 -13.355 41.689 1.00 51.81 76 PHE A C 1
ATOM 587 O O . PHE A 1 76 ? -24.065 -12.687 42.693 1.00 51.81 76 PHE A O 1
ATOM 594 N N . ALA A 1 77 ? -25.509 -13.816 41.400 1.00 43.06 77 ALA A N 1
ATOM 595 C CA . ALA A 1 77 ? -26.571 -13.902 42.395 1.00 43.06 77 ALA A CA 1
ATOM 596 C C . ALA A 1 77 ? -26.856 -15.390 42.654 1.00 43.06 77 ALA A C 1
ATOM 598 O O . ALA A 1 77 ? -27.359 -16.081 41.772 1.00 43.06 77 ALA A O 1
ATOM 599 N N . GLY A 1 78 ? -26.495 -15.898 43.839 1.00 51.78 78 GLY A N 1
ATOM 600 C CA . GLY A 1 78 ? -26.876 -17.251 44.277 1.00 51.78 78 GLY A CA 1
ATOM 601 C C . GLY A 1 78 ? -25.968 -18.414 43.840 1.00 51.78 78 GLY A C 1
ATOM 602 O O . GLY A 1 78 ? -26.429 -19.549 43.788 1.00 51.78 78 GLY A O 1
ATOM 603 N N . GLY A 1 79 ? -24.684 -18.173 43.550 1.00 40.94 79 GLY A N 1
ATOM 604 C CA . GLY A 1 79 ? -23.675 -19.249 43.505 1.00 40.94 79 GLY A CA 1
ATOM 605 C C . GLY A 1 79 ? -23.486 -20.007 42.183 1.00 40.94 79 GLY A C 1
ATOM 606 O O . GLY A 1 79 ? -22.622 -20.875 42.119 1.00 40.94 79 GLY A O 1
ATOM 607 N N . TYR A 1 80 ? -24.187 -19.653 41.103 1.00 48.09 80 TYR A N 1
ATOM 608 C CA . TYR A 1 80 ? -23.899 -20.181 39.762 1.00 48.09 80 TYR A CA 1
ATOM 609 C C . TYR A 1 80 ? -23.823 -19.017 38.770 1.00 48.09 80 TYR A C 1
ATOM 611 O O . TYR A 1 80 ? -24.842 -18.458 38.377 1.00 48.09 80 TYR A O 1
ATOM 619 N N . GLY A 1 81 ? -22.603 -18.600 38.415 1.00 46.25 81 GLY A N 1
ATOM 620 C CA . GLY A 1 81 ? -22.343 -17.468 37.519 1.00 46.25 81 GLY A CA 1
ATOM 621 C C . GLY A 1 81 ? -22.887 -17.699 36.110 1.00 46.25 81 GLY A C 1
ATOM 622 O O . GLY A 1 81 ? -22.202 -18.258 35.257 1.00 46.25 81 GLY A O 1
ATOM 623 N N . GLY A 1 82 ? -24.121 -17.266 35.865 1.00 48.19 82 GLY A N 1
ATOM 624 C CA . GLY A 1 82 ? -24.719 -17.206 34.536 1.00 48.19 82 GLY A CA 1
ATOM 625 C C . GLY A 1 82 ? -24.389 -15.881 33.845 1.00 48.19 82 GLY A C 1
ATOM 626 O O . GLY A 1 82 ? -24.409 -14.825 34.474 1.00 48.19 82 GLY A O 1
ATOM 627 N N . LYS A 1 83 ? -24.099 -15.920 32.539 1.00 52.75 83 LYS A N 1
ATOM 628 C CA . LYS A 1 83 ? -24.025 -14.711 31.699 1.00 52.75 83 LYS A CA 1
ATOM 629 C C . LYS A 1 83 ? -25.402 -14.039 31.691 1.00 52.75 83 LYS A C 1
ATOM 631 O O . LYS A 1 83 ? -26.361 -14.657 31.238 1.00 52.75 83 LYS A O 1
ATOM 636 N N . THR A 1 84 ? -25.510 -12.802 32.175 1.00 51.84 84 THR A N 1
ATOM 637 C CA . THR A 1 84 ? -26.802 -12.097 32.295 1.00 51.84 84 THR A CA 1
ATOM 638 C C . THR A 1 84 ? -27.129 -11.207 31.094 1.00 51.84 84 THR A C 1
ATOM 640 O O . THR A 1 84 ? -28.256 -10.734 30.978 1.00 51.84 84 THR A O 1
ATOM 643 N N . GLY A 1 85 ? -26.195 -11.024 30.156 1.00 55.03 85 GLY A N 1
ATOM 644 C CA . GLY A 1 85 ? -26.460 -10.362 28.880 1.00 55.03 85 GLY A CA 1
ATOM 645 C C . GLY A 1 85 ? -25.195 -10.072 28.074 1.00 55.03 85 GLY A C 1
ATOM 646 O O . GLY A 1 85 ? -24.096 -10.003 28.624 1.00 55.03 85 GLY A O 1
ATOM 647 N N . MET A 1 86 ? -25.369 -9.907 26.762 1.00 59.06 86 MET A N 1
ATOM 648 C CA . MET A 1 86 ? -24.380 -9.306 25.864 1.00 59.06 86 MET A CA 1
ATOM 649 C C . MET A 1 86 ? -24.989 -8.023 25.316 1.00 59.06 86 MET A C 1
ATOM 651 O O . MET A 1 86 ? -26.103 -8.059 24.793 1.00 59.06 86 MET A O 1
ATOM 655 N N . ASP A 1 87 ? -24.275 -6.910 25.437 1.00 66.06 87 ASP A N 1
ATOM 656 C CA . ASP A 1 87 ? -24.655 -5.662 24.782 1.00 66.06 87 ASP A CA 1
ATOM 657 C C . ASP A 1 87 ? -23.614 -5.304 23.725 1.00 66.06 87 ASP A C 1
ATOM 659 O O . ASP A 1 87 ? -22.415 -5.497 23.933 1.00 66.06 87 ASP A O 1
ATOM 663 N N . SER A 1 88 ? -24.067 -4.810 22.577 1.00 76.94 88 SER A N 1
ATOM 664 C CA . SER A 1 88 ? -23.183 -4.413 21.484 1.00 76.94 88 SER A CA 1
ATOM 665 C C . SER A 1 88 ? -23.169 -2.901 21.354 1.00 76.94 88 SER A C 1
ATOM 667 O O . SER A 1 88 ? -24.214 -2.275 21.173 1.00 76.94 88 SER A O 1
ATOM 669 N N . LEU A 1 89 ? -21.981 -2.316 21.382 1.00 84.69 89 LEU A N 1
ATOM 670 C CA . LEU A 1 89 ? -21.772 -0.884 21.258 1.00 84.69 89 LEU A CA 1
ATOM 671 C C . LEU A 1 89 ? -21.028 -0.593 19.956 1.00 84.69 89 LEU A C 1
ATOM 673 O O . LEU A 1 89 ? -20.005 -1.209 19.662 1.00 84.69 89 LEU A O 1
ATOM 677 N N . LYS A 1 90 ? -21.517 0.376 19.181 1.00 89.44 90 LYS A N 1
ATOM 678 C CA . LYS A 1 90 ? -20.793 0.882 18.011 1.00 89.44 90 LYS A CA 1
ATOM 679 C C . LYS A 1 90 ? -19.900 2.045 18.419 1.00 89.44 90 LYS A C 1
ATOM 681 O O . LYS A 1 90 ? -20.387 3.006 19.021 1.00 89.44 90 LYS A O 1
ATOM 686 N N . ILE A 1 91 ? -18.628 1.970 18.051 1.00 89.31 91 ILE A N 1
ATOM 687 C CA . ILE A 1 91 ? -17.728 3.120 18.011 1.00 89.31 91 ILE A CA 1
ATOM 688 C C . ILE A 1 91 ? -17.917 3.772 16.647 1.00 89.31 91 ILE A C 1
ATOM 690 O O . ILE A 1 91 ? -17.788 3.115 15.612 1.00 89.31 91 ILE A O 1
ATOM 694 N N . LEU A 1 92 ? -18.300 5.040 16.658 1.00 93.00 92 LEU A N 1
ATOM 695 C CA . LEU A 1 92 ? -18.608 5.807 15.463 1.00 93.00 92 LEU A CA 1
ATOM 696 C C . LEU A 1 92 ? -17.437 6.711 15.105 1.00 93.00 92 LEU A C 1
ATOM 698 O O . LEU A 1 92 ? -16.649 7.104 15.961 1.00 93.00 92 LEU A O 1
ATOM 702 N N . LYS A 1 93 ? -17.394 7.128 13.845 1.00 90.88 93 LYS A N 1
ATOM 703 C CA . LYS A 1 93 ? -16.490 8.172 13.356 1.00 90.88 93 LYS A CA 1
ATOM 704 C C . LYS A 1 93 ? -16.527 9.457 14.189 1.00 90.88 93 LYS A C 1
ATOM 706 O O . LYS A 1 93 ? -15.512 10.122 14.361 1.00 90.88 93 LYS A O 1
ATOM 711 N N . SER A 1 94 ? -17.698 9.806 14.720 1.00 89.75 94 SER A N 1
ATOM 712 C CA . SER A 1 94 ? -17.891 10.970 15.592 1.00 89.75 94 SER A CA 1
ATOM 713 C C . SER A 1 94 ? -17.212 10.840 16.957 1.00 89.75 94 SER A C 1
ATOM 715 O O . SER A 1 94 ? -17.047 11.847 17.634 1.00 89.75 94 SER A O 1
ATOM 717 N N . ASP A 1 95 ? -16.824 9.629 17.368 1.00 90.19 95 ASP A N 1
ATOM 718 C CA . ASP A 1 95 ? -16.144 9.367 18.643 1.00 90.19 95 ASP A CA 1
ATOM 719 C C . ASP A 1 95 ? -14.619 9.614 18.548 1.00 90.19 95 ASP A C 1
ATOM 721 O O . ASP A 1 95 ? -13.869 9.243 19.457 1.00 90.19 95 ASP A O 1
ATOM 725 N N . VAL A 1 96 ? -14.149 10.195 17.435 1.00 89.94 96 VAL A N 1
ATOM 726 C CA . VAL A 1 96 ? -12.730 10.439 17.175 1.00 89.94 96 VAL A CA 1
ATOM 727 C C . VAL A 1 96 ? -12.152 11.512 18.086 1.00 89.94 96 VAL A C 1
ATOM 729 O O . VAL A 1 96 ? -12.758 12.554 18.331 1.00 89.94 96 VAL A O 1
ATOM 732 N N . GLN A 1 97 ? -10.938 11.262 18.554 1.00 86.69 97 GLN A N 1
ATOM 733 C CA . GLN A 1 97 ? -10.123 12.170 19.340 1.00 86.69 97 GLN A CA 1
ATOM 734 C C . GLN A 1 97 ? -8.691 12.173 18.810 1.00 86.69 97 GLN A C 1
ATOM 736 O O . GLN A 1 97 ? -8.221 11.200 18.221 1.00 86.69 97 GLN A O 1
ATOM 741 N N . GLY A 1 98 ? -7.987 13.288 19.005 1.00 77.81 98 GLY A N 1
ATOM 742 C CA . GLY A 1 98 ? -6.606 13.428 18.536 1.00 77.81 98 GLY A CA 1
ATOM 743 C C . GLY A 1 98 ? -6.461 13.583 17.019 1.00 77.81 98 GLY A C 1
ATOM 744 O O . GLY A 1 98 ? -5.338 13.672 16.535 1.00 77.81 98 GLY A O 1
ATOM 745 N N . LEU A 1 99 ? -7.569 13.678 16.269 1.00 72.88 99 LEU A N 1
ATOM 746 C CA . LEU A 1 99 ? -7.556 14.188 14.898 1.00 72.88 99 LEU A CA 1
ATOM 747 C C . LEU A 1 99 ? -7.270 15.695 14.989 1.00 72.88 99 LEU A C 1
ATOM 749 O O . LEU A 1 99 ? -8.185 16.490 15.171 1.00 72.88 99 LEU A O 1
ATOM 753 N N . GLY A 1 100 ? -5.992 16.063 15.050 1.00 68.31 100 GLY A N 1
ATOM 754 C CA . GLY A 1 100 ? -5.548 17.443 15.218 1.00 68.31 100 GLY A CA 1
ATOM 755 C C . GLY A 1 100 ? -5.813 18.295 13.976 1.00 68.31 100 GLY A C 1
ATOM 756 O O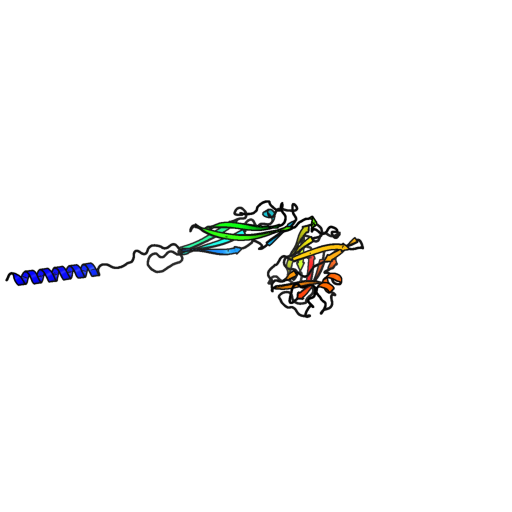 . GLY A 1 100 ? -6.940 18.427 13.502 1.00 68.31 100 GLY A O 1
ATOM 757 N N . SER A 1 101 ? -4.759 18.908 13.451 1.00 63.91 101 SER A N 1
ATOM 758 C CA . SER A 1 101 ? -4.828 19.765 12.276 1.00 63.91 101 SER A CA 1
ATOM 759 C C . SER A 1 101 ? -4.864 18.874 11.011 1.00 63.91 101 SER A C 1
ATOM 761 O O . SER A 1 101 ? -3.848 18.435 10.478 1.00 63.91 101 SER A O 1
ATOM 763 N N . ASP A 1 102 ? -6.082 18.478 10.622 1.00 70.94 102 ASP A N 1
ATOM 764 C CA . ASP A 1 102 ? -6.403 17.505 9.563 1.00 70.94 102 ASP A CA 1
ATOM 765 C C . ASP A 1 102 ? -5.592 17.730 8.270 1.00 70.94 102 ASP A C 1
ATOM 767 O O . ASP A 1 102 ? -5.883 18.620 7.474 1.00 70.94 102 ASP A O 1
ATOM 771 N N . THR A 1 103 ? -4.546 16.920 8.073 1.00 74.88 103 THR A N 1
ATOM 772 C CA . THR A 1 103 ? -3.550 17.007 6.983 1.00 74.88 103 THR A CA 1
ATOM 773 C C . THR A 1 103 ? -2.786 18.326 6.842 1.00 74.88 103 THR A C 1
ATOM 775 O O . THR A 1 103 ? -2.104 18.513 5.842 1.00 74.88 103 THR A O 1
ATOM 778 N N . SER A 1 104 ? -2.839 19.256 7.794 1.00 76.38 104 SER A N 1
ATOM 779 C CA . SER A 1 104 ? -2.167 20.560 7.638 1.00 76.38 104 SER A CA 1
ATOM 780 C C . SER A 1 104 ? -0.703 20.585 8.081 1.00 76.38 104 SER A C 1
ATOM 782 O O . SER A 1 104 ? 0.004 21.538 7.763 1.00 76.38 104 SER A O 1
ATOM 784 N N . GLU A 1 105 ? -0.229 19.558 8.783 1.00 75.81 105 GLU A N 1
ATOM 785 C CA . GLU A 1 105 ? 1.141 19.487 9.304 1.00 75.81 105 GLU A CA 1
ATOM 786 C C . GLU A 1 105 ? 1.827 18.190 8.879 1.00 75.81 105 GLU A C 1
ATOM 788 O O . GLU A 1 105 ? 1.252 17.116 9.011 1.00 75.81 105 GLU A O 1
ATOM 793 N N . VAL A 1 106 ? 3.068 18.283 8.387 1.00 75.88 106 VAL A N 1
ATOM 794 C CA . VAL A 1 106 ? 3.898 17.107 8.079 1.00 75.88 106 VAL A CA 1
ATOM 795 C C . VAL A 1 106 ? 4.221 16.363 9.373 1.00 75.88 106 VAL A C 1
ATOM 797 O O . VAL A 1 106 ? 4.665 16.970 10.346 1.00 75.88 106 VAL A O 1
ATOM 800 N N . GLY A 1 107 ? 4.089 15.040 9.365 1.00 71.94 107 GLY A N 1
ATOM 801 C CA . GLY A 1 107 ? 4.502 14.188 10.473 1.00 71.94 107 GLY A CA 1
ATOM 802 C C . GLY A 1 107 ? 3.583 12.996 10.701 1.00 71.94 107 GLY A C 1
ATOM 803 O O . GLY A 1 107 ? 2.574 12.808 10.024 1.00 71.94 107 GLY A O 1
ATOM 804 N N . GLY A 1 108 ? 3.957 12.166 11.672 1.00 71.62 108 GLY A N 1
ATOM 805 C CA . GLY A 1 108 ? 3.122 11.076 12.163 1.00 71.62 108 GLY A CA 1
ATOM 806 C C . GLY A 1 108 ? 2.316 11.513 13.377 1.00 71.62 108 GLY A C 1
ATOM 807 O O . GLY A 1 108 ? 2.899 11.934 14.372 1.00 71.62 108 GLY A O 1
ATOM 808 N N . THR A 1 109 ? 0.993 11.384 13.314 1.00 75.75 109 THR A N 1
ATOM 809 C CA . THR A 1 109 ? 0.092 11.651 14.440 1.00 75.75 109 THR A CA 1
ATOM 810 C C . THR A 1 109 ? -0.821 10.456 14.666 1.00 75.75 109 THR A C 1
ATOM 812 O O . THR A 1 109 ? -1.493 9.993 13.750 1.00 75.75 109 THR A O 1
ATOM 815 N N . GLY A 1 110 ? -0.856 9.945 15.894 1.00 79.81 110 GLY A N 1
ATOM 816 C CA . GLY A 1 110 ? -1.843 8.949 16.298 1.00 79.81 110 GLY A CA 1
ATOM 817 C C . GLY A 1 110 ? -3.182 9.609 16.613 1.00 79.81 110 GLY A C 1
ATOM 818 O O . GLY A 1 110 ? -3.222 10.654 17.259 1.00 79.81 110 GLY A O 1
ATOM 819 N N . TYR A 1 111 ? -4.272 8.972 16.213 1.00 86.00 111 TYR A N 1
ATOM 820 C CA . TYR A 1 111 ? -5.619 9.335 16.628 1.00 86.00 111 TYR A CA 1
ATOM 821 C C . TYR A 1 111 ? -6.327 8.111 17.186 1.00 86.00 111 TYR A C 1
ATOM 823 O O . TYR A 1 111 ? -5.946 6.964 16.935 1.00 86.00 111 TYR A O 1
ATOM 831 N N . PHE A 1 112 ? -7.344 8.356 17.999 1.00 88.50 112 PHE A N 1
ATOM 832 C CA . PHE A 1 112 ? -8.030 7.286 18.691 1.00 88.50 112 PHE A CA 1
ATOM 833 C C . PHE A 1 112 ? -9.517 7.552 18.790 1.00 88.50 112 PHE A C 1
ATOM 835 O O . PHE A 1 112 ? -9.978 8.688 18.797 1.00 88.50 112 PHE A O 1
ATOM 842 N N . PHE A 1 113 ? -10.275 6.476 18.897 1.00 91.88 113 PHE A N 1
ATOM 843 C CA . PHE A 1 113 ? -11.699 6.506 19.142 1.00 91.88 113 PHE A CA 1
ATOM 844 C C . PHE A 1 113 ? -11.939 5.924 20.509 1.00 91.88 113 PHE A C 1
ATOM 846 O O . PHE A 1 113 ? -11.452 4.834 20.826 1.00 91.88 113 PHE A O 1
ATOM 853 N N . GLN A 1 114 ? -12.686 6.657 21.320 1.00 88.50 114 GLN A N 1
ATOM 854 C CA . GLN A 1 114 ? -12.936 6.265 22.690 1.00 88.50 114 GLN A CA 1
ATOM 855 C C . GLN A 1 114 ? -14.426 6.135 22.939 1.00 88.50 114 GLN A C 1
ATOM 857 O O . GLN A 1 114 ? -15.206 7.035 22.640 1.00 88.50 114 GLN A O 1
ATOM 862 N N . LYS A 1 115 ? -14.812 5.031 23.577 1.00 87.56 115 LYS A N 1
ATOM 863 C CA . LYS A 1 115 ? -16.171 4.865 24.080 1.00 87.56 115 LYS A CA 1
ATOM 864 C C . LYS A 1 115 ? -16.184 4.129 25.404 1.00 87.56 115 LYS A C 1
ATOM 866 O O . LYS A 1 115 ? -15.265 3.378 25.720 1.00 87.56 115 LYS A O 1
ATOM 871 N N . TYR A 1 116 ? -17.231 4.368 26.177 1.00 83.44 116 TYR A N 1
ATOM 872 C CA . TYR A 1 116 ? -17.441 3.711 27.456 1.00 83.44 116 TYR A CA 1
ATOM 873 C C . TYR A 1 116 ? -18.537 2.662 27.317 1.00 83.44 116 TYR A C 1
ATOM 875 O O . TYR A 1 116 ? -19.579 2.917 26.709 1.00 83.44 116 TYR A O 1
ATOM 883 N N . SER A 1 117 ? -18.287 1.479 27.872 1.00 77.25 117 SER A N 1
ATOM 884 C CA . SER A 1 117 ? -19.315 0.453 28.023 1.00 77.25 117 SER A CA 1
ATOM 885 C C . SER A 1 117 ? -20.354 0.870 29.072 1.00 77.25 117 SER A C 1
ATOM 887 O O . SER A 1 117 ? -20.152 1.833 29.817 1.00 77.25 117 SER A O 1
ATOM 889 N N . LYS A 1 118 ? -21.463 0.125 29.190 1.00 71.31 118 LYS A N 1
ATOM 890 C CA . LYS A 1 118 ? -22.453 0.354 30.263 1.00 71.31 118 LYS A CA 1
ATOM 891 C C . LYS A 1 118 ? -21.848 0.198 31.660 1.00 71.31 118 LYS A C 1
ATOM 893 O O . LYS A 1 118 ? -22.270 0.888 32.580 1.00 71.31 118 LYS A O 1
ATOM 898 N N . GLY A 1 119 ? -20.846 -0.671 31.805 1.00 71.50 119 GLY A N 1
ATOM 899 C CA . GLY A 1 119 ? -20.062 -0.824 33.032 1.00 71.50 119 GLY A CA 1
ATOM 900 C C . GLY A 1 119 ? -19.042 0.295 33.272 1.00 71.50 119 GLY A C 1
ATOM 901 O O . GLY A 1 119 ? -18.241 0.186 34.192 1.00 71.50 119 GLY A O 1
ATOM 902 N N . ASN A 1 120 ? -19.046 1.351 32.451 1.00 76.38 120 ASN A N 1
ATOM 903 C CA . ASN A 1 120 ? -18.099 2.465 32.483 1.00 76.38 120 ASN A CA 1
ATOM 904 C C . ASN A 1 120 ? -16.633 2.055 32.231 1.00 76.38 120 ASN A C 1
ATOM 906 O O . ASN A 1 120 ? -15.699 2.746 32.641 1.00 76.38 120 ASN A O 1
ATOM 910 N N . TYR A 1 121 ? -16.414 0.947 31.518 1.00 78.00 121 TYR A N 1
ATOM 911 C CA . TYR A 1 121 ? -15.083 0.547 31.066 1.00 78.00 121 TYR A CA 1
ATOM 912 C C . TYR A 1 121 ? -14.736 1.275 29.773 1.00 78.00 121 TYR A C 1
ATOM 914 O O . TYR A 1 121 ? -15.515 1.275 28.817 1.00 78.00 121 TYR A O 1
ATOM 922 N N . ARG A 1 122 ? -13.556 1.898 29.743 1.00 84.31 122 ARG A N 1
ATOM 923 C CA . ARG A 1 122 ? -13.051 2.602 28.565 1.00 84.31 122 ARG A CA 1
ATOM 924 C C . ARG A 1 122 ? -12.531 1.603 27.536 1.00 84.31 122 ARG A C 1
ATOM 926 O O . ARG A 1 122 ? -11.615 0.842 27.834 1.00 84.31 122 ARG A O 1
ATOM 933 N N . ILE A 1 123 ? -13.053 1.684 26.319 1.00 84.62 123 ILE A N 1
ATOM 934 C CA . ILE A 1 123 ? -12.487 1.043 25.134 1.00 84.62 123 ILE A CA 1
ATOM 935 C C . ILE A 1 123 ? -11.856 2.119 24.258 1.00 84.62 123 ILE A C 1
ATOM 937 O O . ILE A 1 123 ? -12.469 3.161 24.012 1.00 84.62 123 ILE A O 1
ATOM 941 N N . THR A 1 124 ? -10.644 1.844 23.783 1.00 87.31 124 THR A N 1
ATOM 942 C CA . THR A 1 124 ? -9.899 2.725 22.888 1.00 87.31 124 THR A CA 1
ATOM 943 C C . THR A 1 124 ? -9.444 1.935 21.666 1.00 87.31 124 THR A C 1
ATOM 945 O O . THR A 1 124 ? -8.816 0.888 21.812 1.00 87.31 124 THR A O 1
ATOM 948 N N . ILE A 1 125 ? -9.761 2.439 20.474 1.00 86.75 125 ILE A N 1
ATOM 949 C CA . ILE A 1 125 ? -9.239 1.952 19.190 1.00 86.75 125 ILE A CA 1
ATOM 950 C C . ILE A 1 125 ? -8.318 3.033 18.638 1.00 86.75 125 ILE A C 1
ATOM 952 O O . ILE A 1 125 ? -8.720 4.191 18.602 1.00 86.75 125 ILE A O 1
ATOM 956 N N . ASN A 1 126 ? -7.108 2.670 18.222 1.00 84.31 126 ASN A N 1
ATOM 957 C CA . ASN A 1 126 ? -6.104 3.615 17.737 1.00 84.31 126 ASN A CA 1
ATOM 958 C C . ASN A 1 126 ? -5.852 3.412 16.243 1.00 84.31 126 ASN A C 1
ATOM 960 O O . ASN A 1 126 ? -5.978 2.298 15.743 1.00 84.31 126 ASN A O 1
ATOM 964 N N . SER A 1 127 ? -5.426 4.472 15.568 1.00 82.12 127 SER A N 1
ATOM 965 C CA . SER A 1 127 ? -4.807 4.417 14.246 1.00 82.12 127 SER A CA 1
ATOM 966 C C . SER A 1 127 ? -3.768 5.526 14.119 1.00 82.12 127 SER A C 1
ATOM 968 O O . SER A 1 127 ? -3.750 6.482 14.899 1.00 82.12 127 SER A O 1
ATOM 970 N N . THR A 1 128 ? -2.862 5.379 13.163 1.00 78.62 128 THR A N 1
ATOM 971 C CA . THR A 1 128 ? -1.824 6.367 12.869 1.00 78.62 128 THR A CA 1
ATOM 972 C C . THR A 1 128 ? -2.149 7.091 11.572 1.00 78.62 128 THR A C 1
ATOM 974 O O . THR A 1 128 ? -2.526 6.470 10.587 1.00 78.62 128 THR A O 1
ATOM 977 N N . VAL A 1 129 ? -1.956 8.403 11.535 1.00 76.88 129 VAL A N 1
ATOM 978 C CA . VAL A 1 129 ? -1.879 9.174 10.294 1.00 76.88 129 VAL A CA 1
ATOM 979 C C . VAL A 1 129 ? -0.431 9.557 10.051 1.00 76.88 129 VAL A C 1
ATOM 981 O O . VAL A 1 129 ? 0.229 10.068 10.950 1.00 76.88 129 VAL A O 1
ATOM 984 N N . LEU A 1 130 ? 0.051 9.364 8.832 1.00 75.81 130 LEU A N 1
ATOM 985 C CA . LEU A 1 130 ? 1.301 9.926 8.341 1.00 75.81 130 LEU A CA 1
ATOM 986 C C . LEU A 1 130 ? 0.976 10.982 7.289 1.00 75.81 130 LEU A C 1
ATOM 988 O O . LEU A 1 130 ? 0.412 10.674 6.243 1.00 75.81 130 LEU A O 1
ATOM 992 N N . ILE A 1 131 ? 1.335 12.229 7.563 1.00 75.62 131 ILE A N 1
ATOM 993 C CA . ILE A 1 131 ? 1.204 13.338 6.626 1.00 75.62 131 ILE A CA 1
ATOM 994 C C . ILE A 1 131 ? 2.597 13.631 6.072 1.00 75.62 131 ILE A C 1
ATOM 996 O O . ILE A 1 131 ? 3.533 13.931 6.811 1.00 75.62 131 ILE A O 1
ATOM 1000 N N . LEU A 1 132 ? 2.740 13.507 4.763 1.00 73.06 132 LEU A N 1
ATOM 1001 C CA . LEU A 1 132 ? 3.987 13.652 4.032 1.00 73.06 132 LEU A CA 1
ATOM 1002 C C . LEU A 1 132 ? 4.087 15.055 3.431 1.00 73.06 132 LEU A C 1
ATOM 1004 O O . LEU A 1 132 ? 3.086 15.671 3.059 1.00 73.06 132 LEU A O 1
ATOM 1008 N N . ASP A 1 133 ? 5.308 15.564 3.320 1.00 65.56 133 ASP A N 1
ATOM 1009 C CA . ASP A 1 133 ? 5.571 16.865 2.710 1.00 65.56 133 ASP A CA 1
ATOM 1010 C C . ASP A 1 133 ? 5.360 16.794 1.182 1.00 65.56 133 ASP A C 1
ATOM 1012 O O . ASP A 1 133 ? 5.996 15.963 0.528 1.00 65.56 133 ASP A O 1
ATOM 1016 N N . PRO A 1 134 ? 4.529 17.648 0.560 1.00 57.78 134 PRO A N 1
ATOM 1017 C CA . PRO A 1 134 ? 4.420 17.726 -0.897 1.00 57.78 134 PRO A CA 1
ATOM 1018 C C . PRO A 1 134 ? 5.742 18.082 -1.596 1.00 57.78 134 PRO A C 1
ATOM 1020 O O . PRO A 1 134 ? 5.904 17.737 -2.759 1.00 57.78 134 PRO A O 1
ATOM 1023 N N . ALA A 1 135 ? 6.720 18.704 -0.930 1.00 55.38 135 ALA A N 1
ATOM 1024 C CA . ALA A 1 135 ? 8.063 18.902 -1.488 1.00 55.38 135 ALA A CA 1
ATOM 1025 C C . ALA A 1 135 ? 8.863 17.587 -1.623 1.00 55.38 135 ALA A C 1
ATOM 1027 O O . ALA A 1 135 ? 9.840 17.532 -2.367 1.00 55.38 135 ALA A O 1
ATOM 1028 N N . SER A 1 136 ? 8.426 16.520 -0.942 1.00 52.19 136 SER A N 1
ATOM 1029 C CA . SER A 1 136 ? 8.879 15.140 -1.169 1.00 52.19 136 SER A CA 1
ATOM 1030 C C . SER A 1 136 ? 8.049 14.396 -2.227 1.00 52.19 136 SER A C 1
ATOM 1032 O O . SER A 1 136 ? 8.371 13.259 -2.576 1.00 52.19 136 SER A O 1
ATOM 1034 N N . ALA A 1 137 ? 6.999 15.029 -2.769 1.00 56.22 137 ALA A N 1
ATOM 1035 C CA . ALA A 1 137 ? 6.250 14.495 -3.896 1.00 56.22 137 ALA A CA 1
ATOM 1036 C C . ALA A 1 137 ? 7.106 14.509 -5.163 1.00 56.22 137 ALA A C 1
ATOM 1038 O O . ALA A 1 137 ? 7.997 15.340 -5.350 1.00 56.22 137 ALA A O 1
ATOM 1039 N N . ASN A 1 138 ? 6.810 13.574 -6.058 1.00 63.66 138 ASN A N 1
ATOM 1040 C CA . ASN A 1 138 ? 7.477 13.467 -7.339 1.00 63.66 138 ASN A CA 1
ATOM 1041 C C . ASN A 1 138 ? 7.317 14.778 -8.133 1.00 63.66 138 ASN A C 1
ATOM 1043 O O . ASN A 1 138 ? 6.248 15.063 -8.664 1.00 63.66 138 ASN A O 1
ATOM 1047 N N . SER A 1 139 ? 8.387 15.571 -8.237 1.00 70.38 139 SER A N 1
ATOM 1048 C CA . SER A 1 139 ? 8.403 16.837 -8.989 1.00 70.38 139 SER A CA 1
ATOM 1049 C C . SER A 1 139 ? 8.259 16.644 -10.502 1.00 70.38 139 SER A C 1
ATOM 1051 O O . SER A 1 139 ? 8.111 17.610 -11.250 1.00 70.38 139 SER A O 1
ATOM 1053 N N . ASN A 1 140 ? 8.288 15.393 -10.960 1.00 86.06 140 ASN A N 1
ATOM 1054 C CA . ASN A 1 140 ? 8.176 14.998 -12.350 1.00 86.06 140 ASN A CA 1
ATOM 1055 C C . ASN A 1 140 ? 7.166 13.843 -12.496 1.00 86.06 140 ASN A C 1
ATOM 1057 O O . ASN A 1 140 ? 7.557 12.723 -12.852 1.00 86.06 140 ASN A O 1
ATOM 1061 N N . PRO A 1 141 ? 5.875 14.079 -12.193 1.00 89.00 141 PRO A N 1
ATOM 1062 C CA . PRO A 1 141 ? 4.864 13.032 -12.228 1.00 89.00 141 PRO A CA 1
ATOM 1063 C C . PRO A 1 141 ? 4.696 12.483 -13.646 1.00 89.00 141 PRO A C 1
ATOM 1065 O O . PRO A 1 141 ? 4.784 13.223 -14.636 1.00 89.00 141 PRO A O 1
ATOM 1068 N N . GLY A 1 142 ? 4.466 11.173 -13.738 1.00 91.69 142 GLY A N 1
ATOM 1069 C CA .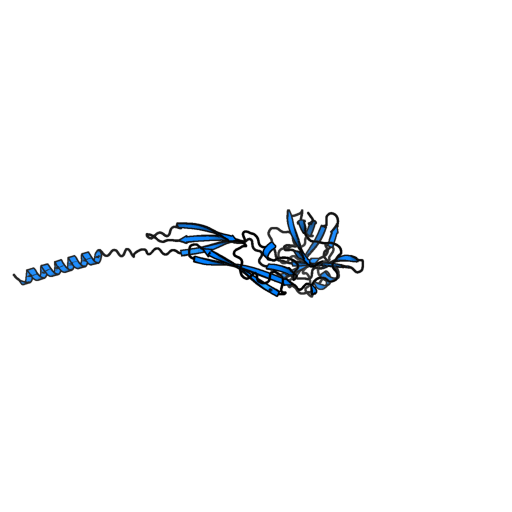 GLY A 1 142 ? 4.118 10.514 -14.992 1.00 91.69 142 GLY A CA 1
ATOM 1070 C C . GLY A 1 142 ? 2.817 11.077 -15.582 1.00 91.69 142 GLY A C 1
ATOM 1071 O O . GLY A 1 142 ? 1.991 11.624 -14.848 1.00 91.69 142 GLY A O 1
ATOM 1072 N N . PRO A 1 143 ? 2.628 10.997 -16.909 1.00 93.62 143 PRO A N 1
ATOM 1073 C CA . PRO A 1 143 ? 1.449 11.550 -17.575 1.00 93.62 143 PRO A CA 1
ATOM 1074 C C . PRO A 1 143 ? 0.131 10.850 -17.202 1.00 93.62 143 PRO A C 1
ATOM 1076 O O . PRO A 1 143 ? -0.931 11.448 -17.374 1.00 93.62 143 PRO A O 1
ATOM 1079 N N . THR A 1 144 ? 0.174 9.608 -16.713 1.00 95.00 144 THR A N 1
ATOM 1080 C CA . THR A 1 144 ? -1.026 8.812 -16.433 1.00 95.00 144 THR A CA 1
ATOM 1081 C C . THR A 1 144 ? -1.363 8.794 -14.944 1.00 95.00 144 THR A C 1
ATOM 1083 O O . THR A 1 144 ? -0.560 8.348 -14.124 1.00 95.00 144 THR A O 1
ATOM 1086 N N . ASN A 1 145 ? -2.596 9.185 -14.597 1.00 92.88 145 ASN A N 1
ATOM 1087 C CA . ASN A 1 145 ? -3.123 8.996 -13.246 1.00 92.88 145 ASN A CA 1
ATOM 1088 C C . ASN A 1 145 ? -3.494 7.518 -13.008 1.00 92.88 145 ASN A C 1
ATOM 1090 O O . ASN A 1 145 ? -4.388 6.962 -13.661 1.00 92.88 145 ASN A O 1
ATOM 1094 N N . LEU A 1 146 ? -2.808 6.892 -12.050 1.00 95.25 146 LEU A N 1
ATOM 1095 C CA . LEU A 1 146 ? -2.993 5.486 -11.693 1.00 95.25 146 LEU A CA 1
ATOM 1096 C C . LEU A 1 146 ? -4.074 5.250 -10.630 1.00 95.25 146 LEU A C 1
ATOM 1098 O O . LEU A 1 146 ? -4.379 4.093 -10.351 1.00 95.25 146 LEU A O 1
ATOM 1102 N N . GLU A 1 147 ? -4.681 6.280 -10.047 1.00 92.81 147 GLU A N 1
ATOM 1103 C CA . GLU A 1 147 ? -5.706 6.123 -9.012 1.00 92.81 147 GLU A CA 1
ATOM 1104 C C . GLU A 1 147 ? -6.919 5.329 -9.513 1.00 92.81 147 GLU A C 1
ATOM 1106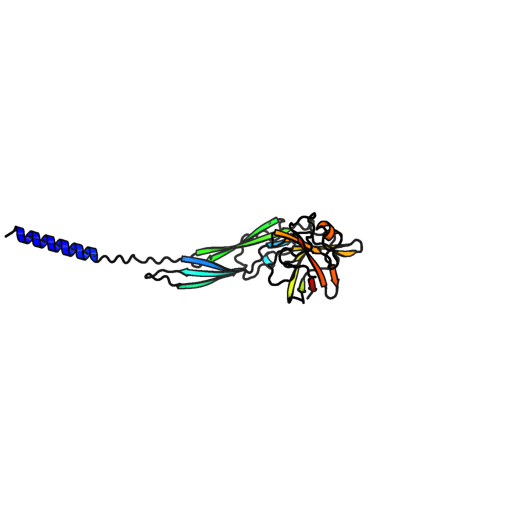 O O . GLU A 1 147 ? -7.428 5.566 -10.611 1.00 92.81 147 GLU A O 1
ATOM 1111 N N . GLY A 1 148 ? -7.405 4.387 -8.706 1.00 92.88 148 GLY A N 1
ATOM 1112 C CA . GLY A 1 148 ? -8.632 3.645 -8.969 1.00 92.88 148 GLY A CA 1
ATOM 1113 C C . GLY A 1 148 ? -8.638 2.240 -8.377 1.00 92.88 148 GLY A C 1
ATOM 1114 O O . GLY A 1 148 ? -7.736 1.830 -7.647 1.00 92.88 148 GLY A O 1
ATOM 1115 N N . ASN A 1 149 ? -9.681 1.487 -8.717 1.00 92.50 149 ASN A N 1
ATOM 1116 C CA . ASN A 1 149 ? -9.840 0.095 -8.314 1.00 92.50 149 ASN A CA 1
ATOM 1117 C C . ASN A 1 149 ? -9.370 -0.825 -9.439 1.00 92.50 149 ASN A C 1
ATOM 1119 O O . ASN A 1 149 ? -9.785 -0.671 -10.586 1.00 92.50 149 ASN A O 1
ATOM 1123 N N . TYR A 1 150 ? -8.534 -1.804 -9.110 1.00 95.19 150 TYR A N 1
ATOM 1124 C CA . TYR A 1 150 ? -7.982 -2.744 -10.073 1.00 95.19 150 TYR A CA 1
ATOM 1125 C C . TYR A 1 150 ? -8.328 -4.179 -9.704 1.00 95.19 150 TYR A C 1
ATOM 1127 O O . TYR A 1 150 ? -7.974 -4.666 -8.630 1.00 95.19 150 TYR A O 1
ATOM 1135 N N . LEU A 1 151 ? -8.968 -4.883 -10.631 1.00 93.62 151 LEU A N 1
ATOM 1136 C CA . LEU A 1 151 ? -9.346 -6.276 -10.475 1.00 93.62 151 LEU A CA 1
ATOM 1137 C C . LEU A 1 151 ? -8.207 -7.195 -10.915 1.00 93.62 151 LEU A C 1
ATOM 1139 O O . LEU A 1 151 ? -7.727 -7.132 -12.050 1.00 93.62 151 LEU A O 1
ATOM 1143 N N . ARG A 1 152 ? -7.832 -8.126 -10.042 1.00 92.00 152 ARG A N 1
ATOM 1144 C CA . ARG A 1 152 ? -7.032 -9.290 -10.414 1.00 92.00 152 ARG A CA 1
ATOM 1145 C C . ARG A 1 152 ? -7.960 -10.435 -10.791 1.00 92.00 152 ARG A C 1
ATOM 1147 O O . ARG A 1 152 ? -8.406 -11.183 -9.925 1.00 92.00 152 ARG A O 1
ATOM 1154 N N . ALA A 1 153 ? -8.205 -10.612 -12.089 1.00 84.12 153 ALA A N 1
ATOM 1155 C CA . ALA A 1 153 ? -9.137 -11.624 -12.605 1.00 84.12 153 ALA A CA 1
ATOM 1156 C C . ALA A 1 153 ? -8.860 -13.044 -12.072 1.00 84.12 153 ALA A C 1
ATOM 1158 O O . ALA A 1 153 ? -9.790 -13.791 -11.792 1.00 84.12 153 ALA A O 1
ATOM 1159 N N . ALA A 1 154 ? -7.586 -13.394 -11.861 1.00 84.69 154 ALA A N 1
ATOM 1160 C CA . ALA A 1 154 ? -7.187 -14.708 -11.359 1.00 84.69 154 ALA A CA 1
ATOM 1161 C C . ALA A 1 154 ? -7.663 -15.022 -9.925 1.00 84.69 154 ALA A C 1
ATOM 1163 O O . ALA A 1 154 ? -7.738 -16.191 -9.564 1.00 84.69 154 ALA A O 1
ATOM 1164 N N . THR A 1 155 ? -7.936 -14.013 -9.092 1.00 84.06 155 THR A N 1
ATOM 1165 C CA . THR A 1 155 ? -8.376 -14.200 -7.692 1.00 84.06 155 THR A CA 1
ATOM 1166 C C . THR A 1 155 ? -9.673 -13.479 -7.348 1.00 84.06 155 THR A C 1
ATOM 1168 O O . THR A 1 155 ? -10.182 -13.664 -6.249 1.00 84.06 155 THR A O 1
ATOM 1171 N N . GLY A 1 156 ? -10.195 -12.632 -8.236 1.00 84.44 156 GLY A N 1
ATOM 1172 C CA . GLY A 1 156 ? -11.327 -11.753 -7.934 1.00 84.44 156 GLY A CA 1
ATOM 1173 C C . GLY A 1 156 ? -10.989 -10.620 -6.954 1.00 84.44 156 GLY A C 1
ATOM 1174 O O . GLY A 1 156 ? -11.876 -9.873 -6.558 1.00 84.44 156 GLY A O 1
ATOM 1175 N N . TYR A 1 157 ? -9.719 -10.478 -6.558 1.00 87.94 157 TYR A N 1
ATOM 1176 C CA . TYR A 1 157 ? -9.290 -9.453 -5.611 1.00 87.94 157 TYR A CA 1
ATOM 1177 C C . TYR A 1 157 ? -9.299 -8.068 -6.259 1.00 87.94 157 TYR A C 1
ATOM 1179 O O . TYR A 1 157 ? -8.782 -7.901 -7.367 1.00 87.94 157 TYR A O 1
ATOM 1187 N N . ILE A 1 158 ? -9.823 -7.078 -5.538 1.00 88.62 158 ILE A N 1
ATOM 1188 C CA . ILE A 1 158 ? -9.802 -5.674 -5.945 1.00 88.62 158 ILE A CA 1
ATOM 1189 C C . ILE A 1 158 ? -8.733 -4.950 -5.133 1.00 88.62 158 ILE A C 1
ATOM 1191 O O . ILE A 1 158 ? -8.855 -4.777 -3.924 1.00 88.62 158 ILE A O 1
ATOM 1195 N N . MET A 1 159 ? -7.681 -4.510 -5.815 1.00 89.81 159 MET A N 1
ATOM 1196 C CA . MET A 1 159 ? -6.664 -3.638 -5.245 1.00 89.81 159 MET A CA 1
ATOM 1197 C C . MET A 1 159 ? -7.060 -2.183 -5.482 1.00 89.81 159 MET A C 1
ATOM 1199 O O . MET A 1 159 ? -7.239 -1.769 -6.626 1.00 89.81 159 MET A O 1
ATOM 1203 N N . LYS A 1 160 ? -7.151 -1.397 -4.411 1.00 88.75 160 LYS A N 1
ATOM 1204 C CA . LYS A 1 160 ? -7.292 0.057 -4.503 1.00 88.75 160 LYS A CA 1
ATOM 1205 C C . LYS A 1 160 ? -5.905 0.686 -4.623 1.00 88.75 160 LYS A C 1
ATOM 1207 O O . LYS A 1 160 ? -5.040 0.424 -3.788 1.00 88.75 160 LYS A O 1
ATOM 1212 N N . VAL A 1 161 ? -5.713 1.496 -5.657 1.00 90.44 161 VAL A N 1
ATOM 1213 C CA . VAL A 1 161 ? -4.561 2.388 -5.818 1.00 90.44 161 VAL A CA 1
ATOM 1214 C C . VAL A 1 161 ? -5.064 3.794 -5.530 1.00 90.44 161 VAL A C 1
ATOM 1216 O O . VAL A 1 161 ? -5.985 4.252 -6.202 1.00 90.44 161 VAL A O 1
ATOM 1219 N N . LYS A 1 162 ? -4.501 4.457 -4.522 1.00 86.50 162 LYS A N 1
ATOM 1220 C CA . LYS A 1 162 ? -4.890 5.814 -4.115 1.00 86.50 162 LYS A CA 1
ATOM 1221 C C . LYS A 1 162 ? -3.759 6.779 -4.427 1.00 86.50 162 LYS A C 1
ATOM 1223 O O . LYS A 1 162 ? -2.621 6.495 -4.064 1.00 86.50 162 LYS A O 1
ATOM 1228 N N . GLU A 1 163 ? -4.054 7.890 -5.093 1.00 85.19 163 GLU A N 1
ATOM 1229 C CA . GLU A 1 163 ? -3.062 8.951 -5.285 1.00 85.19 163 GLU A CA 1
ATOM 1230 C C . GLU A 1 163 ? -2.932 9.757 -3.990 1.00 85.19 163 GLU A C 1
ATOM 1232 O O . GLU A 1 163 ? -3.929 10.190 -3.417 1.00 85.19 163 GLU A O 1
ATOM 1237 N N . ILE A 1 164 ? -1.704 9.918 -3.498 1.00 77.19 164 ILE A N 1
ATOM 1238 C CA . ILE A 1 164 ? -1.415 10.721 -2.300 1.00 77.19 164 ILE A CA 1
ATOM 1239 C C . ILE A 1 164 ? -0.920 12.113 -2.728 1.00 77.19 164 ILE A C 1
ATOM 1241 O O . ILE A 1 164 ? -1.306 13.144 -2.173 1.00 77.19 164 ILE A O 1
ATOM 1245 N N . SER A 1 165 ? -0.082 12.146 -3.761 1.00 76.19 165 SER A N 1
ATOM 1246 C CA . SER A 1 165 ? 0.338 13.342 -4.492 1.00 76.19 165 SER A CA 1
ATOM 1247 C C . SER A 1 165 ? 0.579 12.974 -5.956 1.00 76.19 165 SER A C 1
ATOM 1249 O O . SER A 1 165 ? 0.705 11.785 -6.255 1.00 76.19 165 SER A O 1
ATOM 1251 N N . PRO A 1 166 ? 0.643 13.951 -6.882 1.00 84.56 166 PRO A N 1
ATOM 1252 C CA . PRO A 1 166 ? 0.842 13.664 -8.298 1.00 84.56 166 PRO A CA 1
ATOM 1253 C C . PRO A 1 166 ? 1.998 12.685 -8.540 1.00 84.56 166 PRO A C 1
ATOM 1255 O O . PRO A 1 166 ? 3.146 12.957 -8.183 1.00 84.56 166 PRO A O 1
ATOM 1258 N N . GLY A 1 167 ? 1.693 11.532 -9.138 1.00 84.31 167 GLY A N 1
ATOM 1259 C CA . GLY A 1 167 ? 2.695 10.506 -9.443 1.00 84.31 167 GLY A CA 1
ATOM 1260 C C . GLY A 1 167 ? 3.195 9.697 -8.237 1.00 84.31 167 GLY A C 1
ATOM 1261 O O . GLY A 1 167 ? 4.194 8.987 -8.364 1.00 84.31 167 GLY A O 1
ATOM 1262 N N . PHE A 1 168 ? 2.537 9.785 -7.081 1.00 85.88 168 PHE A N 1
ATOM 1263 C CA . PHE A 1 168 ? 2.850 9.022 -5.876 1.00 85.88 168 PHE A CA 1
ATOM 1264 C C . PHE A 1 168 ? 1.597 8.350 -5.314 1.00 85.88 168 PHE A C 1
ATOM 1266 O O . PHE A 1 168 ? 0.620 9.003 -4.941 1.00 85.88 168 PHE A O 1
ATOM 1273 N N . TYR A 1 169 ? 1.639 7.024 -5.246 1.00 87.31 169 TYR A N 1
ATOM 1274 C CA . TYR A 1 169 ? 0.475 6.187 -5.008 1.00 87.31 169 TYR A CA 1
ATOM 1275 C C . TYR A 1 169 ? 0.676 5.241 -3.830 1.00 87.31 169 TYR A C 1
ATOM 1277 O O . TYR A 1 169 ? 1.768 4.718 -3.601 1.00 87.31 169 TYR A O 1
ATOM 1285 N N . LEU A 1 170 ? -0.426 4.969 -3.138 1.00 85.69 170 LEU A N 1
ATOM 1286 C CA . LEU A 1 170 ? -0.541 3.948 -2.110 1.00 85.69 170 LEU A CA 1
ATOM 1287 C C . LEU A 1 170 ? -1.283 2.724 -2.641 1.00 85.69 170 LEU A C 1
ATOM 1289 O O . LEU A 1 170 ? -2.310 2.857 -3.312 1.00 85.69 170 LEU A O 1
ATOM 1293 N N . LEU A 1 171 ? -0.809 1.536 -2.277 1.00 87.19 171 LEU A N 1
ATOM 1294 C CA . LEU A 1 171 ? -1.465 0.256 -2.549 1.00 87.19 171 LEU A CA 1
ATOM 1295 C C . LEU A 1 171 ? -1.310 -0.695 -1.356 1.00 87.19 171 LEU A C 1
ATOM 1297 O O . LEU A 1 171 ? -0.246 -0.763 -0.760 1.00 87.19 171 LEU A O 1
ATOM 1301 N N . GLY A 1 172 ? -2.361 -1.432 -0.992 1.00 78.06 172 GLY A N 1
ATOM 1302 C CA . GLY A 1 172 ? -2.361 -2.253 0.233 1.00 78.06 172 GLY A CA 1
ATOM 1303 C C . GLY A 1 172 ? -1.943 -3.725 0.067 1.00 78.06 172 GLY A C 1
ATOM 1304 O O . GLY A 1 172 ? -1.425 -4.363 0.976 1.00 78.06 172 GLY A O 1
ATOM 1305 N N . ASN A 1 173 ? -2.187 -4.313 -1.103 1.00 84.19 173 ASN A N 1
ATOM 1306 C CA . ASN A 1 173 ? -1.952 -5.741 -1.338 1.00 84.19 173 ASN A CA 1
ATOM 1307 C C . ASN A 1 173 ? -1.519 -5.939 -2.797 1.00 84.19 173 ASN A C 1
ATOM 1309 O O . ASN A 1 173 ? -2.349 -6.251 -3.661 1.00 84.19 173 ASN A O 1
ATOM 1313 N N . PRO A 1 174 ? -0.226 -5.737 -3.098 1.00 87.38 174 PRO A N 1
ATOM 1314 C CA . PRO A 1 174 ? 0.278 -5.847 -4.459 1.00 87.38 174 PRO A CA 1
ATOM 1315 C C . PRO A 1 174 ? 0.184 -7.273 -5.004 1.00 87.38 174 PRO A C 1
ATOM 1317 O O . PRO A 1 174 ? 0.294 -7.480 -6.213 1.00 87.38 174 PRO A O 1
ATOM 1320 N N . GLY A 1 175 ? 0.022 -8.287 -4.148 1.00 86.06 175 GLY A N 1
ATOM 1321 C CA . GLY A 1 175 ? -0.083 -9.677 -4.587 1.00 86.06 175 GLY A CA 1
ATOM 1322 C C . GLY A 1 175 ? -1.486 -10.111 -4.970 1.00 86.06 175 GLY A C 1
ATOM 1323 O O . GLY A 1 175 ? -1.634 -11.126 -5.655 1.00 86.06 175 GLY A O 1
ATOM 1324 N N . GLY A 1 176 ? -2.505 -9.351 -4.578 1.00 82.12 176 GLY A N 1
ATOM 1325 C CA . GLY A 1 176 ? -3.903 -9.605 -4.896 1.00 82.12 176 GLY A CA 1
ATOM 1326 C C . GLY A 1 176 ? -4.424 -10.941 -4.371 1.00 82.12 176 GLY A C 1
ATOM 1327 O O . GLY A 1 176 ? -5.245 -11.582 -5.033 1.00 82.12 176 GLY A O 1
ATOM 1328 N N . ALA A 1 177 ? -3.911 -11.395 -3.228 1.00 76.88 177 ALA A N 1
ATOM 1329 C CA . ALA A 1 177 ? -4.370 -12.599 -2.546 1.00 76.88 177 ALA A CA 1
ATOM 1330 C C . ALA A 1 177 ? -5.282 -12.203 -1.379 1.00 76.88 177 ALA A C 1
ATOM 1332 O O . ALA A 1 177 ? -4.841 -11.515 -0.464 1.00 76.88 177 ALA A O 1
ATOM 1333 N N . ALA A 1 178 ? -6.542 -12.650 -1.407 1.00 68.94 178 ALA A N 1
ATOM 1334 C CA . ALA A 1 178 ? -7.548 -12.290 -0.402 1.00 68.94 178 ALA A CA 1
ATOM 1335 C C . ALA A 1 178 ? -7.217 -12.792 1.017 1.00 68.94 178 ALA A C 1
ATOM 1337 O O . ALA A 1 178 ? -7.723 -12.254 1.992 1.00 68.94 178 ALA A O 1
ATOM 1338 N N . SER A 1 179 ? -6.376 -13.823 1.130 1.00 72.31 179 SER A N 1
ATOM 1339 C CA . SER A 1 179 ? -5.945 -14.408 2.402 1.00 72.31 179 SER A CA 1
ATOM 1340 C C . SER A 1 179 ? -4.744 -13.705 3.037 1.00 72.31 179 SER A C 1
ATOM 1342 O O . SER A 1 179 ? -4.352 -14.075 4.139 1.00 72.31 179 SER A O 1
ATOM 1344 N N . VAL A 1 180 ? -4.120 -12.750 2.341 1.00 71.06 180 VAL A N 1
ATOM 1345 C CA . VAL A 1 180 ? -2.934 -12.046 2.837 1.00 71.06 180 VAL A CA 1
ATOM 1346 C C . VAL A 1 180 ? -3.364 -10.697 3.398 1.00 71.06 180 VAL A C 1
ATOM 1348 O O . VAL A 1 180 ? -4.100 -9.958 2.740 1.00 71.06 180 VAL A O 1
ATOM 1351 N N . ALA A 1 181 ? -2.909 -10.394 4.616 1.00 68.38 181 ALA A N 1
ATOM 1352 C CA . ALA A 1 181 ? -3.156 -9.110 5.260 1.00 68.38 181 ALA A CA 1
ATOM 1353 C C . ALA A 1 181 ? -2.676 -7.949 4.371 1.00 68.38 181 ALA A C 1
ATOM 1355 O O . ALA A 1 181 ? -1.721 -8.083 3.609 1.00 68.38 181 ALA A O 1
ATOM 1356 N N . SER A 1 182 ? -3.356 -6.810 4.442 1.00 71.38 182 SER A N 1
ATOM 1357 C CA . SER A 1 182 ? -2.981 -5.620 3.677 1.00 71.38 182 SER A CA 1
ATOM 1358 C C . SER A 1 182 ? -1.974 -4.789 4.476 1.00 71.38 182 SER A C 1
ATOM 1360 O O . SER A 1 182 ? -2.209 -4.523 5.652 1.00 71.38 182 SER A O 1
ATOM 1362 N N . LYS A 1 183 ? -0.879 -4.354 3.842 1.00 74.69 183 LYS A N 1
ATOM 1363 C CA . LYS A 1 183 ? 0.072 -3.363 4.375 1.00 74.69 183 LYS A CA 1
ATOM 1364 C C . LYS A 1 183 ? 0.198 -2.233 3.352 1.00 74.69 183 LYS A C 1
ATOM 1366 O O . LYS A 1 183 ? 0.274 -2.518 2.162 1.00 74.69 183 LYS A O 1
ATOM 1371 N N . PRO A 1 184 ? 0.204 -0.955 3.754 1.00 78.06 184 PRO A N 1
ATOM 1372 C CA . PRO A 1 184 ? 0.436 0.131 2.810 1.00 78.06 184 PRO A CA 1
ATOM 1373 C C . PRO A 1 184 ? 1.821 0.017 2.158 1.00 78.06 184 PRO A C 1
ATOM 1375 O O . PRO A 1 184 ? 2.832 -0.058 2.854 1.00 78.06 184 PRO A O 1
ATOM 1378 N N . TYR A 1 185 ? 1.857 0.062 0.828 1.00 84.62 185 TYR A N 1
ATOM 1379 C CA . TYR A 1 185 ? 3.067 0.142 0.020 1.00 84.62 185 TYR A CA 1
ATOM 1380 C C . TYR A 1 185 ? 3.016 1.330 -0.933 1.00 84.62 185 TYR A C 1
ATOM 1382 O O . TYR A 1 185 ? 1.964 1.709 -1.452 1.00 84.62 185 TYR A O 1
ATOM 1390 N N . PHE A 1 186 ? 4.191 1.872 -1.204 1.00 87.12 186 PHE A N 1
ATOM 1391 C CA . PHE A 1 186 ? 4.405 3.037 -2.038 1.00 87.12 186 PHE A CA 1
ATOM 1392 C C . PHE A 1 186 ? 4.789 2.658 -3.465 1.00 87.12 186 PHE A C 1
ATOM 1394 O O . PHE A 1 186 ? 5.739 1.905 -3.682 1.00 87.12 186 PHE A O 1
ATOM 1401 N N . LEU A 1 187 ? 4.076 3.223 -4.437 1.00 90.94 187 LEU A N 1
ATOM 1402 C CA . LEU A 1 187 ? 4.374 3.140 -5.863 1.00 90.94 187 LEU A CA 1
ATOM 1403 C C . LEU A 1 187 ? 4.544 4.546 -6.426 1.00 90.94 187 LEU A C 1
ATOM 1405 O O . LEU A 1 187 ? 3.707 5.419 -6.216 1.00 90.94 187 LEU A O 1
ATOM 1409 N N . TYR A 1 188 ? 5.600 4.746 -7.199 1.00 90.06 188 TYR A N 1
ATOM 1410 C CA . TYR A 1 188 ? 5.870 6.007 -7.873 1.00 90.06 188 TYR A CA 1
ATOM 1411 C C . TYR A 1 188 ? 5.621 5.853 -9.368 1.00 90.06 188 TYR A C 1
ATOM 1413 O O . TYR A 1 188 ? 6.003 4.844 -9.956 1.00 90.06 188 TYR A O 1
ATOM 1421 N N . ASN A 1 189 ? 5.021 6.864 -9.984 1.00 93.38 189 ASN A N 1
ATOM 1422 C CA . ASN A 1 189 ? 4.968 7.043 -11.427 1.00 93.38 189 ASN A CA 1
ATOM 1423 C C . ASN A 1 189 ? 5.621 8.379 -11.775 1.00 93.38 189 ASN A C 1
ATOM 1425 O O . ASN A 1 189 ? 5.067 9.440 -11.476 1.00 93.38 189 ASN A O 1
ATOM 1429 N N . SER A 1 190 ? 6.793 8.335 -12.396 1.00 91.38 190 SER A N 1
ATOM 1430 C CA . SER A 1 190 ? 7.491 9.515 -12.894 1.00 91.38 190 SER A CA 1
ATOM 1431 C C . SER A 1 190 ? 7.462 9.580 -14.411 1.00 91.38 190 SER A C 1
ATOM 1433 O O . SER A 1 190 ? 7.227 8.592 -15.100 1.00 91.38 190 SER A O 1
ATOM 1435 N N . LYS A 1 191 ? 7.693 10.771 -14.952 1.00 92.88 191 LYS A N 1
ATOM 1436 C CA . LYS A 1 191 ? 7.858 10.953 -16.387 1.00 92.88 191 LYS A CA 1
ATOM 1437 C C . LYS A 1 191 ? 9.277 10.560 -16.785 1.00 92.88 191 LYS A C 1
ATOM 1439 O O . LYS A 1 191 ? 10.251 11.115 -16.278 1.00 92.88 191 LYS A O 1
ATOM 1444 N N . SER A 1 192 ? 9.396 9.621 -17.710 1.00 89.94 192 SER A N 1
ATOM 1445 C CA . SER A 1 192 ? 10.671 9.224 -18.297 1.00 89.94 192 SER A CA 1
ATOM 1446 C C . SER A 1 192 ? 11.285 10.359 -19.129 1.00 89.94 192 SER A C 1
ATOM 1448 O O . SER A 1 192 ? 10.628 11.346 -19.470 1.00 89.94 192 SER A O 1
ATOM 1450 N N . VAL A 1 193 ? 12.542 10.187 -19.545 1.00 88.00 193 VAL A N 1
ATOM 1451 C CA . VAL A 1 193 ? 13.208 11.111 -20.483 1.00 88.00 193 VAL A CA 1
ATOM 1452 C C . VAL A 1 193 ? 12.480 11.230 -21.829 1.00 88.00 193 VAL A C 1
ATOM 1454 O O . VAL A 1 193 ? 12.612 12.244 -22.506 1.00 88.00 193 VAL A O 1
ATOM 1457 N N . THR A 1 194 ? 11.686 10.224 -22.210 1.00 90.50 194 THR A N 1
ATOM 1458 C CA . THR A 1 194 ? 10.864 10.223 -23.430 1.00 90.50 194 THR A CA 1
ATOM 1459 C C . THR A 1 194 ? 9.446 10.749 -23.200 1.00 90.50 194 THR A C 1
ATOM 1461 O O . THR A 1 194 ? 8.622 10.691 -24.108 1.00 90.50 194 THR A O 1
ATOM 1464 N N . GLY A 1 195 ? 9.131 11.254 -22.003 1.00 90.62 195 GLY A N 1
ATOM 1465 C CA . GLY A 1 195 ? 7.820 11.823 -21.687 1.00 90.62 195 GLY A CA 1
ATOM 1466 C C . GLY A 1 195 ? 6.731 10.801 -21.345 1.00 90.62 195 GLY A C 1
ATOM 1467 O O . GLY A 1 195 ? 5.572 11.187 -21.221 1.00 90.62 195 GLY A O 1
ATOM 1468 N N . THR A 1 196 ? 7.078 9.522 -21.196 1.00 92.94 196 THR A N 1
ATOM 1469 C CA . THR A 1 196 ? 6.138 8.428 -20.888 1.00 92.94 196 THR A CA 1
ATOM 1470 C C . THR A 1 196 ? 6.107 8.121 -19.393 1.00 92.94 196 THR A C 1
ATOM 1472 O O . THR A 1 196 ? 6.943 8.621 -18.644 1.00 92.94 196 THR A O 1
ATOM 1475 N N . ASP A 1 197 ? 5.176 7.278 -18.948 1.00 94.50 197 ASP A N 1
ATOM 1476 C CA . ASP A 1 197 ? 5.182 6.763 -17.575 1.00 94.50 197 ASP A CA 1
ATOM 1477 C C . ASP A 1 197 ? 6.430 5.911 -17.301 1.00 94.50 197 ASP A C 1
ATOM 1479 O O . ASP A 1 197 ? 6.917 5.180 -18.169 1.00 94.50 197 ASP A O 1
ATOM 1483 N N . SER A 1 198 ? 6.934 6.008 -16.077 1.00 92.31 198 SER A N 1
ATOM 1484 C CA . SER A 1 198 ? 8.047 5.237 -15.540 1.00 92.31 198 SER A CA 1
ATOM 1485 C C . SER A 1 198 ? 7.705 4.883 -14.105 1.00 92.31 198 SER A C 1
ATOM 1487 O O . SER A 1 198 ? 7.785 5.722 -13.204 1.00 92.31 198 SER A O 1
ATOM 1489 N N . LEU A 1 199 ? 7.307 3.633 -13.886 1.00 93.62 199 LEU A N 1
ATOM 1490 C CA . LEU A 1 199 ? 6.973 3.184 -12.545 1.00 93.62 199 LEU A CA 1
ATOM 1491 C C . LEU A 1 199 ? 8.243 2.892 -11.749 1.00 93.62 199 LEU A C 1
ATOM 1493 O O . LEU A 1 199 ? 9.243 2.435 -12.294 1.00 93.62 199 LEU A O 1
ATOM 1497 N N . SER A 1 200 ? 8.199 3.122 -10.445 1.00 90.00 200 SER A N 1
ATOM 1498 C CA . SER A 1 200 ? 9.252 2.717 -9.523 1.00 90.00 200 SER A CA 1
ATOM 1499 C C . SER A 1 200 ? 8.640 2.223 -8.224 1.00 90.00 200 SER A C 1
ATOM 1501 O O . SER A 1 200 ? 7.673 2.787 -7.710 1.00 90.00 200 SER A O 1
ATOM 1503 N N . PHE A 1 201 ? 9.221 1.151 -7.703 1.00 89.94 201 PHE A N 1
ATOM 1504 C CA . PHE A 1 201 ? 8.862 0.564 -6.426 1.00 89.94 201 PHE A CA 1
ATOM 1505 C C . PHE A 1 201 ? 10.160 0.184 -5.719 1.00 89.94 201 PHE A C 1
ATOM 1507 O O . PHE A 1 201 ? 10.771 -0.843 -6.021 1.00 89.94 201 PHE A O 1
ATOM 1514 N N . ALA A 1 202 ? 10.612 1.050 -4.812 1.00 81.44 202 ALA A N 1
ATOM 1515 C CA . ALA A 1 202 ? 11.751 0.742 -3.961 1.00 81.44 202 ALA A CA 1
ATOM 1516 C C . ALA A 1 202 ? 11.409 -0.438 -3.045 1.00 81.44 202 ALA A C 1
ATOM 1518 O O . ALA A 1 202 ? 10.237 -0.656 -2.717 1.00 81.44 202 ALA A O 1
ATOM 1519 N N . ILE A 1 203 ? 12.433 -1.187 -2.631 1.00 86.88 203 ILE A N 1
ATOM 1520 C CA . ILE A 1 203 ? 12.245 -2.250 -1.649 1.00 86.88 203 ILE A CA 1
ATOM 1521 C C . ILE A 1 203 ? 11.652 -1.672 -0.370 1.00 86.88 203 ILE A C 1
ATOM 1523 O O . ILE A 1 203 ? 12.100 -0.649 0.144 1.00 86.88 203 ILE A O 1
ATOM 1527 N N . GLN A 1 204 ? 10.603 -2.321 0.102 1.00 89.00 204 GLN A N 1
ATOM 1528 C CA . GLN A 1 204 ? 9.865 -1.934 1.293 1.00 89.00 204 GLN A CA 1
ATOM 1529 C C . GLN A 1 204 ? 9.794 -3.128 2.226 1.00 89.00 204 GLN A C 1
ATOM 1531 O O . GLN A 1 204 ? 9.975 -4.261 1.800 1.00 89.00 204 GLN A O 1
ATOM 1536 N N . GLU A 1 205 ? 9.557 -2.896 3.506 1.00 85.56 205 GLU A N 1
ATOM 1537 C CA . GLU A 1 205 ? 9.428 -3.999 4.449 1.00 85.56 205 GLU A CA 1
ATOM 1538 C C . GLU A 1 205 ? 8.117 -4.764 4.203 1.00 85.56 205 GLU A C 1
ATOM 1540 O O . GLU A 1 205 ? 7.041 -4.164 4.121 1.00 85.56 205 GLU A O 1
ATOM 1545 N N . ASP A 1 206 ? 8.190 -6.088 4.128 1.00 85.06 206 ASP A N 1
ATOM 1546 C CA . ASP A 1 206 ? 7.038 -6.972 3.955 1.00 85.06 206 ASP A CA 1
ATOM 1547 C C . ASP A 1 206 ? 6.368 -7.333 5.296 1.00 85.06 206 ASP A C 1
ATOM 1549 O O . ASP A 1 206 ? 6.845 -6.998 6.379 1.00 85.06 206 ASP A O 1
ATOM 1553 N N . LEU A 1 207 ? 5.251 -8.055 5.237 1.00 80.19 207 LEU A N 1
ATOM 1554 C CA . LEU A 1 207 ? 4.509 -8.563 6.394 1.00 80.19 207 LEU A CA 1
ATOM 1555 C C . LEU A 1 207 ? 5.320 -9.532 7.267 1.00 80.19 207 LEU A C 1
ATOM 1557 O O . LEU A 1 207 ? 5.057 -9.638 8.461 1.00 80.19 207 LEU A O 1
ATOM 1561 N N . CYS A 1 208 ? 6.295 -10.235 6.686 1.00 83.50 208 CYS A N 1
ATOM 1562 C CA . CYS A 1 208 ? 7.170 -11.154 7.418 1.00 83.50 208 CYS A CA 1
ATOM 1563 C C . CYS A 1 208 ? 8.439 -10.484 7.984 1.00 83.50 208 CYS A C 1
ATOM 1565 O O . CYS A 1 208 ? 9.325 -11.190 8.458 1.00 83.50 208 CYS A O 1
ATOM 1567 N N . GLY A 1 209 ? 8.571 -9.152 7.903 1.00 81.00 209 GLY A N 1
ATOM 1568 C CA . GLY A 1 209 ? 9.771 -8.418 8.343 1.00 81.00 209 GLY A CA 1
ATOM 1569 C C . GLY A 1 209 ? 10.956 -8.474 7.366 1.00 81.00 209 GLY A C 1
ATOM 1570 O O . GLY A 1 209 ? 12.012 -7.914 7.646 1.00 81.00 209 GLY A O 1
ATOM 1571 N N . GLY A 1 210 ? 10.789 -9.143 6.219 1.00 87.19 210 GLY A N 1
ATOM 1572 C CA . GLY A 1 210 ? 11.735 -9.120 5.102 1.00 87.19 210 GLY A CA 1
ATOM 1573 C C . GLY A 1 210 ? 11.521 -7.917 4.181 1.00 87.19 210 GLY A C 1
ATOM 1574 O O . GLY A 1 210 ? 10.830 -6.963 4.527 1.00 87.19 210 GLY A O 1
ATOM 1575 N N . GLY A 1 211 ? 12.090 -7.965 2.979 1.00 89.31 211 GLY A N 1
ATOM 1576 C CA . GLY A 1 211 ? 11.867 -6.964 1.936 1.00 89.31 211 GLY A CA 1
ATOM 1577 C C . GLY A 1 211 ? 10.884 -7.439 0.866 1.00 89.31 211 GLY A C 1
ATOM 1578 O O . GLY A 1 211 ? 10.850 -8.617 0.531 1.00 89.31 211 GLY A O 1
ATOM 1579 N N . ILE A 1 212 ? 10.119 -6.526 0.279 1.00 91.06 212 ILE A N 1
ATOM 1580 C CA . ILE A 1 212 ? 9.260 -6.761 -0.881 1.00 91.06 212 ILE A CA 1
ATOM 1581 C C . ILE A 1 212 ? 9.557 -5.739 -1.967 1.00 91.06 212 ILE A C 1
ATOM 1583 O O . ILE A 1 212 ? 9.763 -4.554 -1.697 1.00 91.06 212 ILE A O 1
ATOM 1587 N N . GLN A 1 213 ? 9.544 -6.199 -3.211 1.00 92.06 213 GLN A N 1
ATOM 1588 C CA . GLN A 1 213 ? 9.715 -5.357 -4.380 1.00 92.06 213 GLN A CA 1
ATOM 1589 C C . GLN A 1 213 ? 8.788 -5.793 -5.511 1.00 92.06 213 GLN A C 1
ATOM 1591 O O . GLN A 1 213 ? 8.598 -6.989 -5.755 1.00 92.06 213 GLN A O 1
ATOM 1596 N N . LEU A 1 214 ? 8.231 -4.816 -6.225 1.00 94.69 214 LEU A N 1
ATOM 1597 C CA . LEU A 1 214 ? 7.496 -5.052 -7.464 1.00 94.69 214 LEU A CA 1
ATOM 1598 C C . LEU A 1 214 ? 8.452 -4.875 -8.631 1.00 94.69 214 LEU A C 1
ATOM 1600 O O . LEU A 1 214 ? 9.103 -3.840 -8.749 1.00 94.69 214 LEU A O 1
ATOM 1604 N N . VAL A 1 215 ? 8.530 -5.883 -9.489 1.00 95.12 215 VAL A N 1
ATOM 1605 C CA . VAL A 1 215 ? 9.470 -5.899 -10.612 1.00 95.12 215 VAL A CA 1
ATOM 1606 C C . VAL A 1 215 ? 8.757 -6.239 -11.911 1.00 95.12 215 VAL A C 1
ATOM 1608 O O . VAL A 1 215 ? 7.667 -6.820 -11.909 1.00 95.12 215 VAL A O 1
ATOM 1611 N N . SER A 1 216 ? 9.387 -5.914 -13.035 1.00 95.06 216 SER A N 1
ATOM 1612 C CA . SER A 1 216 ? 8.897 -6.262 -14.366 1.00 95.06 216 SER A CA 1
ATOM 1613 C C . SER A 1 216 ? 8.574 -7.763 -14.467 1.00 95.06 216 SER A C 1
ATOM 1615 O O . SER A 1 216 ? 9.335 -8.600 -13.970 1.00 95.06 216 SER A O 1
ATOM 1617 N N . PRO A 1 217 ? 7.500 -8.156 -15.174 1.00 94.44 217 PRO A N 1
ATOM 1618 C CA . PRO A 1 217 ? 7.205 -9.559 -15.471 1.00 94.44 217 PRO A CA 1
ATOM 1619 C C . PRO A 1 217 ? 8.320 -10.314 -16.205 1.00 94.44 217 PRO A C 1
ATOM 1621 O O . PRO A 1 217 ? 8.288 -11.546 -16.232 1.00 94.44 217 PRO A O 1
ATOM 1624 N N . LEU A 1 218 ? 9.274 -9.593 -16.799 1.00 93.31 218 LEU A N 1
ATOM 1625 C CA . LEU A 1 218 ? 10.421 -10.133 -17.530 1.00 93.31 218 LEU A CA 1
ATOM 1626 C C . LEU A 1 218 ? 11.718 -10.147 -16.708 1.00 93.31 218 LEU A C 1
ATOM 1628 O O . LEU A 1 218 ? 12.744 -10.591 -17.215 1.00 93.31 218 LEU A O 1
ATOM 1632 N N . ALA A 1 219 ? 11.683 -9.677 -15.458 1.00 93.06 219 ALA A N 1
ATOM 1633 C CA . ALA A 1 219 ? 12.868 -9.606 -14.617 1.00 93.06 219 ALA A CA 1
ATOM 1634 C C . ALA A 1 219 ? 13.454 -11.013 -14.359 1.00 93.06 219 ALA A C 1
ATOM 1636 O O . ALA A 1 219 ? 12.699 -11.916 -13.964 1.00 93.06 219 ALA A O 1
ATOM 1637 N N . PRO A 1 220 ? 14.771 -11.218 -14.561 1.00 91.19 220 PRO A N 1
ATOM 1638 C CA . PRO A 1 220 ? 15.433 -12.478 -14.237 1.00 91.19 220 PRO A CA 1
ATOM 1639 C C . PRO A 1 220 ? 15.531 -12.663 -12.718 1.00 91.19 220 PRO A C 1
ATOM 1641 O O . PRO A 1 220 ? 15.413 -11.703 -11.968 1.00 91.19 220 PRO A O 1
ATOM 1644 N N . ASP A 1 221 ? 15.749 -13.891 -12.256 1.00 87.75 221 ASP A N 1
ATOM 1645 C CA . ASP A 1 221 ? 16.009 -14.172 -10.841 1.00 87.75 221 ASP A CA 1
ATOM 1646 C C . ASP A 1 221 ? 17.463 -13.879 -10.437 1.00 87.75 221 ASP A C 1
ATOM 1648 O O . ASP A 1 221 ? 18.343 -13.740 -11.285 1.00 87.75 221 ASP A O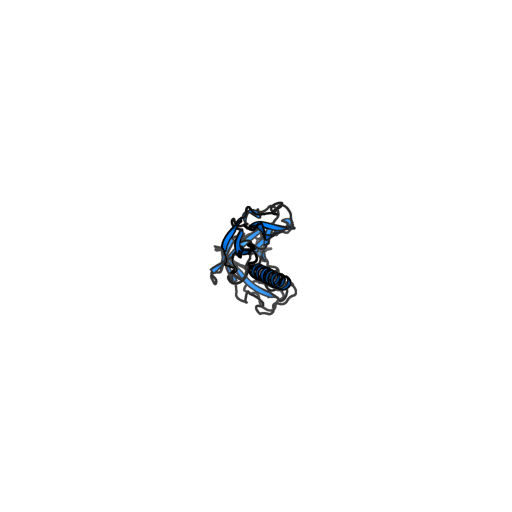 1
ATOM 1652 N N . GLY A 1 222 ? 17.718 -13.804 -9.125 1.00 89.25 222 GLY A N 1
ATOM 1653 C CA . GLY A 1 222 ? 19.074 -13.707 -8.572 1.00 89.25 222 GLY A CA 1
ATOM 1654 C C . GLY A 1 222 ? 19.737 -12.331 -8.678 1.00 89.25 222 GLY A C 1
ATOM 1655 O O . GLY A 1 222 ? 20.944 -12.231 -8.472 1.00 89.25 222 GLY A O 1
ATOM 1656 N N . LEU A 1 223 ? 18.990 -11.272 -9.003 1.00 94.06 223 LEU A N 1
ATOM 1657 C CA . LEU A 1 223 ? 19.505 -9.901 -8.947 1.00 94.06 223 LEU A CA 1
ATOM 1658 C C . LEU A 1 223 ? 19.365 -9.293 -7.548 1.00 94.06 223 LEU A C 1
ATOM 1660 O O . LEU A 1 223 ? 18.557 -9.745 -6.730 1.00 94.06 223 LEU A O 1
ATOM 1664 N N . THR A 1 224 ? 20.138 -8.236 -7.299 1.00 94.25 224 THR A N 1
ATOM 1665 C CA . THR A 1 224 ? 19.962 -7.396 -6.114 1.00 94.25 224 THR A CA 1
ATOM 1666 C C . THR A 1 224 ? 18.716 -6.532 -6.236 1.00 94.25 224 THR A C 1
ATOM 1668 O O . THR A 1 224 ? 18.299 -6.163 -7.338 1.00 94.25 224 THR A O 1
ATOM 1671 N N . SER A 1 225 ? 18.155 -6.144 -5.096 1.00 91.62 225 SER A N 1
ATOM 1672 C CA . SER A 1 225 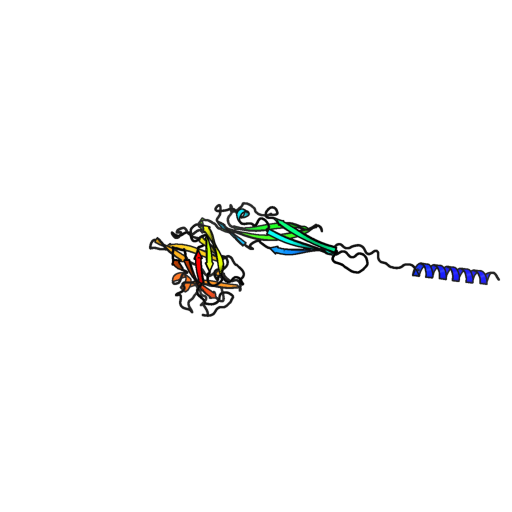? 17.043 -5.196 -5.028 1.00 91.62 225 SER A CA 1
ATOM 1673 C C . SER A 1 225 ? 17.326 -3.888 -5.788 1.00 91.62 225 SER A C 1
ATOM 1675 O O . SER A 1 225 ? 16.504 -3.422 -6.586 1.00 91.62 225 SER A O 1
ATOM 1677 N N . ALA A 1 226 ? 18.533 -3.332 -5.643 1.00 88.75 226 ALA A N 1
ATOM 1678 C CA . ALA A 1 226 ? 18.954 -2.144 -6.381 1.00 88.75 226 ALA A CA 1
ATOM 1679 C C . ALA A 1 226 ? 18.938 -2.357 -7.906 1.00 88.75 226 ALA A C 1
ATOM 1681 O O . ALA A 1 226 ? 18.476 -1.486 -8.647 1.00 88.75 226 ALA A O 1
ATOM 1682 N N . ALA A 1 227 ? 19.403 -3.517 -8.382 1.00 93.38 227 ALA A N 1
ATOM 1683 C CA . ALA A 1 227 ? 19.418 -3.833 -9.808 1.00 93.38 227 ALA A CA 1
ATOM 1684 C C . ALA A 1 227 ? 18.000 -3.971 -10.380 1.00 93.38 227 ALA A C 1
ATOM 1686 O O . ALA A 1 227 ? 17.741 -3.506 -11.492 1.00 93.38 227 ALA A O 1
ATOM 1687 N N . TYR A 1 228 ? 17.065 -4.548 -9.620 1.00 94.06 228 TYR A N 1
ATOM 1688 C CA . TYR A 1 228 ? 15.661 -4.581 -10.025 1.00 94.06 228 TYR A CA 1
ATOM 1689 C C . TYR A 1 228 ? 15.048 -3.183 -10.115 1.00 94.06 228 TYR A C 1
ATOM 1691 O O . TYR A 1 228 ? 14.414 -2.884 -11.124 1.00 94.06 228 TYR A O 1
ATOM 1699 N N . THR A 1 229 ? 15.278 -2.312 -9.125 1.00 87.25 229 THR A N 1
ATOM 1700 C CA . THR A 1 229 ? 14.754 -0.932 -9.145 1.00 87.25 229 THR A CA 1
ATOM 1701 C C . THR A 1 229 ? 15.242 -0.175 -10.377 1.00 87.25 229 THR A C 1
ATOM 1703 O O . THR A 1 229 ? 14.478 0.556 -10.999 1.00 87.25 229 THR A O 1
ATOM 1706 N N . ALA A 1 230 ? 16.516 -0.349 -10.736 1.00 87.69 230 ALA A N 1
ATOM 1707 C CA . ALA A 1 230 ? 17.137 0.399 -11.821 1.00 87.69 230 ALA A CA 1
ATOM 1708 C C . ALA A 1 230 ? 16.753 -0.108 -13.221 1.00 87.69 230 ALA A C 1
ATOM 1710 O O . ALA A 1 230 ? 16.625 0.694 -14.144 1.00 87.69 230 ALA A O 1
ATOM 1711 N N . LEU A 1 231 ? 16.617 -1.426 -13.399 1.00 92.00 231 LEU A N 1
ATOM 1712 C CA . LEU A 1 231 ? 16.542 -2.044 -14.731 1.00 92.00 231 LEU A CA 1
ATOM 1713 C C . LEU A 1 231 ? 15.214 -2.743 -15.018 1.00 92.00 231 LEU A C 1
ATOM 1715 O O . LEU A 1 231 ? 14.870 -2.952 -16.179 1.00 92.00 231 LEU A O 1
ATOM 1719 N N . TRP A 1 232 ? 14.475 -3.121 -13.978 1.00 94.88 232 TRP A N 1
ATOM 1720 C CA . TRP A 1 232 ? 13.291 -3.964 -14.099 1.00 94.88 232 TRP A CA 1
ATOM 1721 C C . TRP A 1 232 ? 12.110 -3.428 -13.281 1.00 94.88 232 TRP A C 1
ATOM 1723 O O . TRP A 1 232 ? 11.549 -4.177 -12.475 1.00 94.88 232 TRP A O 1
ATOM 1733 N N . PRO A 1 233 ? 11.690 -2.166 -13.489 1.00 93.62 233 PRO A N 1
ATOM 1734 C CA . PRO A 1 233 ? 10.533 -1.615 -12.796 1.00 93.62 233 PRO A CA 1
ATOM 1735 C C . PRO A 1 233 ? 9.232 -2.362 -13.146 1.00 93.62 233 PRO A C 1
ATOM 1737 O O . PRO A 1 233 ? 9.155 -3.023 -14.190 1.00 93.62 233 PRO A O 1
ATOM 1740 N N . PRO A 1 234 ? 8.183 -2.260 -12.308 1.00 95.31 234 PRO A N 1
ATOM 1741 C CA . PRO A 1 234 ? 6.851 -2.734 -12.676 1.00 95.31 234 PRO A CA 1
ATOM 1742 C C . PRO A 1 234 ? 6.332 -1.970 -13.908 1.00 95.31 234 PRO A C 1
ATOM 1744 O O . PRO A 1 234 ? 6.823 -0.889 -14.228 1.00 95.31 234 PRO A O 1
ATOM 1747 N N . ILE A 1 235 ? 5.342 -2.517 -14.621 1.00 95.38 235 ILE A N 1
ATOM 1748 C CA . ILE A 1 235 ? 4.912 -1.957 -15.914 1.00 95.38 235 ILE A CA 1
ATOM 1749 C C . ILE A 1 235 ? 3.421 -1.621 -15.964 1.00 95.38 235 ILE A C 1
ATOM 1751 O O . ILE A 1 235 ? 2.587 -2.280 -15.337 1.00 95.38 235 ILE A O 1
ATOM 1755 N N . ILE A 1 236 ? 3.091 -0.633 -16.796 1.00 96.88 236 ILE A N 1
ATOM 1756 C CA . ILE A 1 236 ? 1.748 -0.445 -17.346 1.00 96.88 236 ILE A CA 1
ATOM 1757 C C . ILE A 1 236 ? 1.680 -1.274 -18.635 1.00 96.88 236 ILE A C 1
ATOM 1759 O O . ILE A 1 236 ? 2.318 -0.943 -19.629 1.00 96.88 236 ILE A O 1
ATOM 1763 N N . ALA A 1 237 ? 0.951 -2.387 -18.606 1.00 95.81 237 ALA A N 1
ATOM 1764 C CA . ALA A 1 237 ? 0.855 -3.327 -19.725 1.00 95.81 237 ALA A CA 1
ATOM 1765 C C . ALA A 1 237 ? -0.155 -2.888 -20.802 1.00 95.81 237 ALA A C 1
ATOM 1767 O O . ALA A 1 237 ? -0.037 -3.277 -21.960 1.00 95.81 237 ALA A O 1
ATOM 1768 N N . SER A 1 238 ? -1.160 -2.095 -20.427 1.00 96.50 238 SER A N 1
ATOM 1769 C CA . SER A 1 238 ? -2.141 -1.498 -21.341 1.00 96.50 238 SER A CA 1
ATOM 1770 C C . SER A 1 238 ? -2.672 -0.201 -20.742 1.00 96.50 238 SER A C 1
ATOM 1772 O O . SER A 1 238 ? -2.751 -0.089 -19.522 1.00 96.50 238 SER A O 1
ATOM 1774 N N . TYR A 1 239 ? -3.062 0.756 -21.586 1.00 95.62 239 TYR A N 1
ATOM 1775 C CA . TYR A 1 239 ? -3.699 2.016 -21.179 1.00 95.62 239 TYR A CA 1
ATOM 1776 C C . TYR A 1 239 ? -5.225 2.012 -21.366 1.00 95.62 239 TYR A C 1
ATOM 1778 O O . TYR A 1 239 ? -5.905 2.913 -20.882 1.00 95.62 239 TYR A O 1
ATOM 1786 N N . ALA A 1 240 ? -5.780 1.000 -22.043 1.00 94.00 240 ALA A N 1
ATOM 1787 C CA . ALA A 1 240 ? -7.208 0.904 -22.342 1.00 94.00 240 ALA A CA 1
ATOM 1788 C C . ALA A 1 240 ? -7.675 -0.571 -22.378 1.00 94.00 240 ALA A C 1
ATOM 1790 O O . ALA A 1 240 ? -7.543 -1.224 -23.415 1.00 94.00 240 ALA A O 1
ATOM 1791 N N . PRO A 1 241 ? -8.215 -1.121 -21.272 1.00 94.69 241 PRO A N 1
ATOM 1792 C CA . PRO A 1 241 ? -8.252 -0.532 -19.929 1.00 94.69 241 PRO A CA 1
ATOM 1793 C C . PRO A 1 241 ? -6.853 -0.446 -19.304 1.00 94.69 241 PRO A C 1
ATOM 1795 O O . PRO A 1 241 ? -5.968 -1.250 -19.621 1.00 94.69 241 PRO A O 1
ATOM 1798 N N . LEU A 1 242 ? -6.659 0.515 -18.393 1.00 97.56 242 LEU A N 1
ATOM 1799 C CA . LEU A 1 242 ? -5.387 0.677 -17.689 1.00 97.56 242 LEU A CA 1
ATOM 1800 C C . LEU A 1 242 ? -5.058 -0.612 -16.925 1.00 97.56 242 LEU A C 1
ATOM 1802 O O . LEU A 1 242 ? -5.818 -1.051 -16.066 1.00 97.56 242 L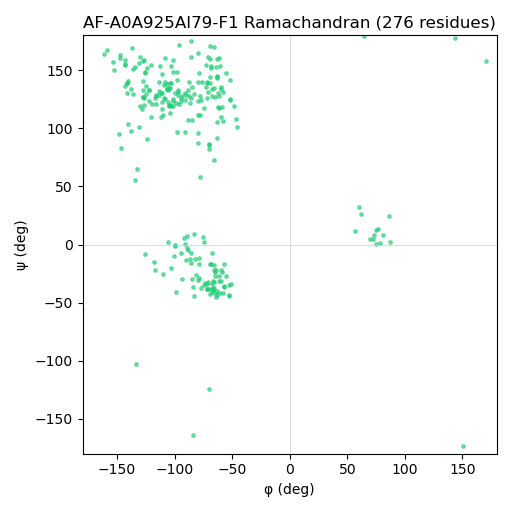EU A O 1
ATOM 1806 N N . THR A 1 243 ? -3.946 -1.247 -17.274 1.00 97.31 243 THR A N 1
ATOM 1807 C CA . THR A 1 243 ? -3.565 -2.563 -16.765 1.00 97.31 243 THR A CA 1
ATOM 1808 C C . THR A 1 243 ? -2.170 -2.488 -16.184 1.00 97.31 243 THR A C 1
ATOM 1810 O O . THR A 1 243 ? -1.215 -2.194 -16.898 1.00 97.31 243 THR A O 1
ATOM 1813 N N . LEU A 1 244 ? -2.047 -2.787 -14.897 1.00 97.19 244 LEU A N 1
ATOM 1814 C CA . LEU A 1 244 ? -0.770 -2.854 -14.204 1.00 97.19 244 LEU A CA 1
ATOM 1815 C C . LEU A 1 244 ? -0.289 -4.300 -14.122 1.00 97.19 244 LEU A C 1
ATOM 1817 O O . LEU A 1 244 ? -1.087 -5.222 -13.912 1.00 97.19 244 LEU A O 1
ATOM 1821 N N . GLN A 1 245 ? 1.016 -4.504 -14.287 1.00 96.38 245 GLN A N 1
ATOM 1822 C CA . GLN A 1 245 ? 1.601 -5.836 -14.251 1.00 96.38 245 GLN A CA 1
ATOM 1823 C C . GLN A 1 245 ? 2.979 -5.859 -13.585 1.00 96.38 245 GLN A C 1
ATOM 1825 O O . GLN A 1 245 ? 3.834 -5.016 -13.856 1.00 96.38 245 GLN A O 1
ATOM 1830 N N . TRP A 1 246 ? 3.208 -6.860 -12.736 1.00 96.00 246 TRP A N 1
ATOM 1831 C CA . TRP A 1 246 ? 4.487 -7.074 -12.053 1.00 96.00 246 TRP A CA 1
ATOM 1832 C C . TRP A 1 246 ? 4.654 -8.514 -11.569 1.00 96.00 246 TRP A C 1
ATOM 1834 O O . TRP A 1 246 ? 3.702 -9.291 -11.512 1.00 96.00 246 TRP A O 1
ATOM 1844 N N . ARG A 1 247 ? 5.872 -8.877 -11.173 1.00 93.38 247 ARG A N 1
ATOM 1845 C CA . ARG A 1 247 ? 6.140 -9.975 -10.236 1.00 93.38 247 ARG A CA 1
ATOM 1846 C C . ARG A 1 247 ? 6.462 -9.387 -8.872 1.00 93.38 247 ARG A C 1
ATOM 1848 O O . ARG A 1 247 ? 6.948 -8.264 -8.783 1.00 93.38 247 ARG A O 1
ATOM 1855 N N . ILE A 1 248 ? 6.204 -10.165 -7.830 1.00 92.00 248 ILE A N 1
ATOM 1856 C CA . ILE A 1 248 ? 6.647 -9.832 -6.480 1.00 92.00 248 ILE A CA 1
ATOM 1857 C C . ILE A 1 248 ? 7.939 -10.589 -6.213 1.00 92.00 248 ILE A C 1
ATOM 1859 O O . ILE A 1 248 ? 8.039 -11.778 -6.524 1.00 92.00 248 ILE A O 1
ATOM 1863 N N . LYS A 1 249 ? 8.926 -9.876 -5.681 1.00 92.00 249 LYS A N 1
ATOM 1864 C CA . LYS A 1 249 ? 10.195 -10.421 -5.211 1.00 92.00 249 LYS A CA 1
ATOM 1865 C C . LYS A 1 249 ? 10.283 -10.171 -3.716 1.00 92.00 249 LYS A C 1
ATOM 1867 O O . LYS A 1 249 ? 10.101 -9.037 -3.278 1.00 92.00 249 LYS A O 1
ATOM 1872 N N . GLU A 1 250 ? 10.514 -11.238 -2.962 1.00 91.69 250 GLU A N 1
ATOM 1873 C CA . GLU A 1 250 ? 10.649 -11.203 -1.508 1.00 91.69 250 GLU A CA 1
ATOM 1874 C C . GLU A 1 250 ? 12.127 -11.407 -1.155 1.00 91.69 250 GLU A C 1
ATOM 1876 O O . GLU A 1 250 ? 12.804 -12.274 -1.705 1.00 91.69 250 GLU A O 1
ATOM 1881 N N . PHE A 1 251 ? 12.636 -10.586 -0.251 1.00 92.19 251 PHE A N 1
ATOM 1882 C CA . PHE A 1 251 ? 14.031 -10.539 0.171 1.00 92.19 251 PHE A CA 1
ATOM 1883 C C . PHE A 1 251 ? 14.111 -10.820 1.669 1.00 92.19 251 PHE A C 1
ATOM 1885 O O . PHE A 1 251 ? 13.157 -10.550 2.401 1.00 92.19 251 PHE A O 1
ATOM 1892 N N . ALA A 1 252 ? 15.247 -11.330 2.149 1.00 90.81 252 ALA A N 1
ATOM 1893 C CA . ALA A 1 252 ? 15.413 -11.599 3.578 1.00 90.81 252 ALA A CA 1
ATOM 1894 C C . ALA A 1 252 ? 15.383 -10.312 4.422 1.00 90.81 252 ALA A C 1
ATOM 1896 O O . ALA A 1 252 ? 14.970 -10.347 5.577 1.00 90.81 252 ALA A O 1
ATOM 1897 N N . ALA A 1 253 ? 15.767 -9.177 3.829 1.00 88.94 253 ALA A N 1
ATOM 1898 C CA . ALA A 1 253 ? 15.707 -7.855 4.436 1.00 88.94 253 ALA A CA 1
ATOM 1899 C C . ALA A 1 253 ? 15.316 -6.790 3.400 1.00 88.94 253 ALA A C 1
ATOM 1901 O O . ALA A 1 253 ? 15.506 -6.973 2.196 1.00 88.94 253 ALA A O 1
ATOM 1902 N N . ALA A 1 254 ? 14.801 -5.652 3.870 1.00 86.44 254 ALA A N 1
ATOM 1903 C CA . ALA A 1 254 ? 14.546 -4.474 3.042 1.00 86.44 254 ALA A CA 1
ATOM 1904 C C . ALA A 1 254 ? 15.842 -3.682 2.761 1.00 86.44 254 ALA A C 1
ATOM 1906 O O . ALA A 1 254 ? 15.949 -2.505 3.096 1.00 86.44 254 ALA A O 1
ATOM 1907 N N . ASP A 1 255 ? 16.836 -4.344 2.164 1.00 84.62 255 ASP A N 1
ATOM 1908 C CA . ASP A 1 255 ? 18.150 -3.778 1.839 1.00 84.62 255 ASP A CA 1
ATOM 1909 C C . ASP A 1 255 ? 18.359 -3.749 0.307 1.00 84.62 255 ASP A C 1
ATOM 1911 O O . ASP A 1 255 ? 18.182 -4.773 -0.361 1.00 84.62 255 ASP A O 1
ATOM 1915 N N . PRO A 1 256 ? 18.738 -2.603 -0.293 1.00 86.00 256 PRO A N 1
ATOM 1916 C CA . PRO A 1 256 ? 19.083 -2.514 -1.714 1.00 86.00 256 PRO A CA 1
ATOM 1917 C C . PRO A 1 256 ? 20.182 -3.485 -2.182 1.00 86.00 256 PRO A C 1
ATOM 1919 O O . PRO A 1 256 ? 20.208 -3.845 -3.363 1.00 86.00 256 PRO A O 1
ATOM 1922 N N . ALA A 1 257 ? 21.093 -3.897 -1.298 1.00 91.31 257 ALA A N 1
ATOM 1923 C CA . ALA A 1 257 ? 22.168 -4.839 -1.600 1.00 91.31 257 ALA A CA 1
ATOM 1924 C C . ALA A 1 257 ? 21.724 -6.312 -1.541 1.00 91.31 257 ALA A C 1
ATOM 1926 O O . ALA A 1 257 ? 22.452 -7.179 -2.028 1.00 91.31 257 ALA A O 1
ATOM 1927 N N . GLU A 1 258 ? 20.541 -6.599 -0.993 1.00 91.62 258 GLU A N 1
ATOM 1928 C CA . GLU A 1 258 ? 20.054 -7.965 -0.820 1.00 91.62 258 GLU A CA 1
ATOM 1929 C C . GLU A 1 258 ? 19.774 -8.621 -2.174 1.00 91.62 258 GLU A C 1
ATOM 1931 O O . GLU A 1 258 ? 19.144 -8.031 -3.060 1.00 91.62 258 GLU A O 1
ATOM 1936 N N . VAL A 1 259 ? 20.248 -9.857 -2.339 1.00 92.88 259 VAL A N 1
ATOM 1937 C CA . VAL A 1 259 ? 20.056 -10.656 -3.554 1.00 92.88 259 VAL A CA 1
ATOM 1938 C C . VAL A 1 259 ? 18.790 -11.488 -3.412 1.00 92.88 259 VAL A C 1
ATOM 1940 O O . VAL A 1 259 ? 18.611 -12.199 -2.426 1.00 92.88 259 VAL A O 1
ATOM 1943 N N . HIS A 1 260 ? 17.915 -11.446 -4.417 1.00 91.00 260 HIS A N 1
ATOM 1944 C CA . HIS A 1 260 ? 16.696 -12.247 -4.382 1.00 91.00 260 HIS A CA 1
ATOM 1945 C C . HIS A 1 260 ? 17.033 -13.749 -4.416 1.00 91.00 260 HIS A C 1
ATOM 1947 O O . HIS A 1 260 ? 17.680 -14.196 -5.369 1.00 91.00 260 HIS A O 1
ATOM 1953 N N . PRO A 1 261 ? 16.533 -14.563 -3.469 1.00 85.94 261 PRO A N 1
ATOM 1954 C CA . PRO A 1 261 ? 16.914 -15.973 -3.337 1.00 85.94 261 PRO A CA 1
ATOM 1955 C C . PRO A 1 261 ? 16.297 -16.898 -4.399 1.00 85.94 261 PRO A C 1
ATOM 1957 O O . PRO A 1 261 ? 16.492 -18.109 -4.356 1.00 85.94 261 PRO A O 1
ATOM 1960 N N . GLY A 1 262 ? 15.524 -16.357 -5.347 1.00 83.62 262 GLY A N 1
ATOM 1961 C CA . GLY A 1 262 ? 14.864 -17.133 -6.406 1.00 83.62 262 GLY A CA 1
ATOM 1962 C C . GLY A 1 262 ? 13.666 -17.955 -5.918 1.00 83.62 262 GLY A C 1
ATOM 1963 O O . GLY A 1 262 ? 13.101 -18.736 -6.679 1.00 83.62 262 GLY A O 1
ATOM 1964 N N . ALA A 1 263 ? 13.256 -17.763 -4.667 1.00 84.81 263 ALA A N 1
ATOM 1965 C CA . ALA A 1 263 ? 12.141 -18.445 -4.032 1.00 84.81 263 ALA A CA 1
ATOM 1966 C C . ALA A 1 263 ? 11.226 -17.428 -3.349 1.00 84.81 263 ALA A C 1
ATOM 1968 O O . ALA A 1 263 ? 11.654 -16.328 -3.007 1.00 84.81 263 ALA A O 1
ATOM 1969 N N . ALA A 1 264 ? 9.965 -17.807 -3.159 1.00 84.38 264 ALA A N 1
ATOM 1970 C CA . ALA A 1 264 ? 9.089 -17.071 -2.262 1.00 84.38 264 ALA A CA 1
ATOM 1971 C C . ALA A 1 264 ? 9.527 -17.323 -0.815 1.00 84.38 264 ALA A C 1
ATOM 1973 O O . ALA A 1 264 ? 9.875 -18.451 -0.462 1.00 84.38 264 ALA A O 1
ATOM 1974 N N . LEU A 1 265 ? 9.510 -16.275 -0.006 1.00 84.94 265 LEU A N 1
ATOM 1975 C CA . LEU A 1 265 ? 9.925 -16.274 1.392 1.00 84.94 265 LEU A CA 1
ATOM 1976 C C . LEU A 1 265 ? 8.753 -16.099 2.357 1.00 84.94 265 LEU A C 1
ATOM 1978 O O . LEU A 1 265 ? 8.860 -16.506 3.510 1.00 84.94 265 LEU A O 1
ATOM 1982 N N . CYS A 1 266 ? 7.665 -15.478 1.907 1.00 82.31 266 CYS A N 1
ATOM 1983 C CA . CYS A 1 266 ? 6.573 -15.060 2.773 1.00 82.31 266 CYS A CA 1
ATOM 1984 C C . CYS A 1 266 ? 5.219 -15.449 2.164 1.00 82.31 266 CYS A C 1
ATOM 1986 O O . CYS A 1 266 ? 4.815 -16.611 2.225 1.00 82.31 266 CYS A O 1
ATOM 1988 N N . ASN A 1 267 ? 4.507 -14.495 1.571 1.00 79.31 267 ASN A N 1
ATOM 1989 C CA . ASN A 1 267 ? 3.073 -14.607 1.314 1.00 79.31 267 ASN A CA 1
ATOM 1990 C C . ASN A 1 267 ? 2.718 -14.563 -0.172 1.00 79.31 267 ASN A C 1
ATOM 1992 O O . ASN A 1 267 ? 1.590 -14.888 -0.558 1.00 79.31 267 ASN A O 1
ATOM 1996 N N . TRP A 1 268 ? 3.648 -14.130 -1.023 1.00 80.94 268 TRP A N 1
ATOM 1997 C CA . TRP A 1 268 ? 3.287 -13.656 -2.351 1.00 80.94 268 TRP A CA 1
ATOM 1998 C C . TRP A 1 268 ? 3.584 -14.647 -3.475 1.00 80.94 268 TRP A C 1
ATOM 2000 O O . TRP A 1 268 ? 2.943 -14.574 -4.523 1.00 80.94 268 TRP A O 1
ATOM 2010 N N . GLY A 1 269 ? 4.466 -15.631 -3.297 1.00 81.12 269 GLY A N 1
ATOM 2011 C CA . GLY A 1 269 ? 4.790 -16.568 -4.381 1.00 81.12 269 GLY A CA 1
ATOM 2012 C C . GLY A 1 269 ? 5.476 -15.887 -5.585 1.00 81.12 269 GLY A C 1
ATOM 2013 O O . GLY A 1 269 ? 5.644 -14.674 -5.631 1.00 81.12 269 GLY A O 1
ATOM 2014 N N . LEU A 1 270 ? 5.831 -16.658 -6.619 1.00 81.12 270 LEU A N 1
ATOM 2015 C CA . LEU A 1 270 ? 6.652 -16.157 -7.745 1.00 81.12 270 LEU A CA 1
ATOM 2016 C C . LEU A 1 270 ? 5.870 -15.765 -9.014 1.00 81.12 270 LEU A C 1
ATOM 2018 O O . LEU A 1 270 ? 6.454 -15.355 -10.017 1.00 81.12 270 LEU A O 1
ATOM 2022 N N . GLY A 1 271 ? 4.545 -15.927 -9.008 1.00 86.12 271 GLY A N 1
ATOM 2023 C CA . GLY A 1 271 ? 3.720 -15.710 -10.201 1.00 86.12 271 GLY A CA 1
ATOM 2024 C C . GLY A 1 271 ? 3.621 -14.243 -10.644 1.00 86.12 271 GLY A C 1
ATOM 2025 O O . GLY A 1 271 ? 3.769 -13.311 -9.851 1.00 86.12 271 GLY A O 1
ATOM 2026 N N . ILE A 1 272 ? 3.258 -14.026 -11.907 1.00 92.75 272 ILE A N 1
ATOM 2027 C CA . ILE A 1 272 ? 2.936 -12.688 -12.418 1.00 92.75 272 ILE A CA 1
ATOM 2028 C C . ILE A 1 272 ? 1.589 -12.224 -11.845 1.00 92.75 272 ILE A C 1
ATOM 2030 O O . ILE A 1 272 ? 0.627 -12.988 -11.704 1.00 92.75 272 ILE A O 1
ATOM 2034 N N . ARG A 1 273 ? 1.522 -10.945 -11.495 1.00 93.50 273 ARG A N 1
ATOM 2035 C CA . ARG A 1 273 ? 0.339 -10.231 -11.035 1.00 93.50 273 ARG A CA 1
ATOM 2036 C C . ARG A 1 273 ? -0.109 -9.282 -12.129 1.00 93.50 273 ARG A C 1
ATOM 2038 O O . ARG A 1 273 ? 0.692 -8.502 -12.620 1.00 93.50 273 ARG A O 1
ATOM 2045 N N . THR A 1 274 ? -1.374 -9.403 -12.520 1.00 95.62 274 THR A N 1
ATOM 2046 C CA . THR A 1 274 ? -2.009 -8.559 -13.537 1.00 95.62 274 THR A CA 1
ATOM 2047 C C . THR A 1 274 ? -3.276 -7.980 -12.932 1.00 95.62 274 THR A C 1
ATOM 2049 O O . THR A 1 274 ? -4.105 -8.731 -12.413 1.00 95.62 274 THR A O 1
ATOM 2052 N N . PHE A 1 275 ? -3.395 -6.661 -12.988 1.00 96.12 275 PHE A N 1
ATOM 2053 C CA . PHE A 1 275 ? -4.435 -5.872 -12.347 1.00 96.12 275 PHE A CA 1
ATOM 2054 C C . PHE A 1 275 ? -5.058 -4.949 -13.386 1.00 96.12 275 PHE A C 1
ATOM 2056 O O . PHE A 1 275 ? -4.370 -4.095 -13.938 1.00 96.12 275 PHE A O 1
ATOM 2063 N N . VAL A 1 276 ? -6.347 -5.125 -13.666 1.00 97.19 276 VAL A N 1
ATOM 2064 C CA . VAL A 1 276 ? -7.067 -4.364 -14.694 1.00 97.19 276 VAL A CA 1
ATOM 2065 C C . VAL A 1 276 ? -7.978 -3.349 -14.020 1.00 97.19 276 VAL A C 1
ATOM 2067 O O . VAL A 1 276 ? -8.834 -3.731 -13.218 1.00 97.19 276 VAL A O 1
ATOM 2070 N N . LYS A 1 277 ? -7.802 -2.066 -14.339 1.00 96.94 277 LYS A N 1
ATOM 2071 C CA . LYS A 1 277 ? -8.633 -0.982 -13.811 1.00 96.94 277 LYS A CA 1
ATOM 2072 C C . LYS A 1 277 ? -10.096 -1.207 -14.189 1.00 96.94 277 LYS A C 1
ATOM 2074 O O . LYS A 1 277 ? -10.379 -1.583 -15.328 1.00 96.94 277 LYS A O 1
ATOM 2079 N N . GLN A 1 278 ? -10.978 -1.039 -13.209 1.00 94.56 278 GLN A N 1
ATOM 2080 C CA . GLN A 1 278 ? -12.432 -1.131 -13.355 1.00 94.56 278 GLN A CA 1
ATOM 2081 C C . GLN A 1 278 ? -13.044 0.246 -13.593 1.00 94.56 278 GLN A C 1
ATOM 2083 O O . GLN A 1 278 ? -12.514 1.226 -13.018 1.00 94.56 278 GLN A O 1
#

Mean predicted aligned error: 14.83 Å

Nearest PDB structures (foldseek):
  2kpn-assembly1_A  TM=5.145E-01  e=2.421E-02  Bacillus cereus ATCC 14579
  8dey-assembly1_B  TM=1.207E-01  e=1.666E-01  Homo sapiens
  8d7w-assembly1_A  TM=1.242E-01  e=3.113E-01  Homo sapiens
  9djx-assembly1_B  TM=1.191E-01  e=5.524E-01  Homo sapiens
  9djt-assembly1_B  TM=1.238E-01  e=9.302E-01  Homo sapiens

Sequence (278 aa):
MKNKIFFFSSIFAACVLVIAACTKREDPDSVVHQASVPYTAFNYLDDVYIYVVGNTSVYSDIPDVVAVIVDSVYGFAGGYGGKTGMDSLKILKSDVQGLGSDTSEVGGTGYFFQKYSKGNYRITINSTVLILDPASANSNPGPTNLEGNYLRAATGYIMKVKEISPGFYLLGNPGGAASVASKPYFLYNSKSVTGTDSLSFAIQEDLCGGGIQLVSPLAPDGLTSAAYTALWPPIIASYAPLTLQWRIKEFAAADPAEVHPGAALCNWGLGIRTFVKQ

Foldseek 3Di:
DVVVVVVVVVVVVVVVVVVVVVPPPPPPQQPWDKDKDKDWPDAPDDQEAEAAAPPDFPLVPQAQFGTKIKIWIWTDDPPDIDGPDIDIDTQGSVQKDFCPPGRNDAAKTKIWGWDADPVRDIDIDIHIYGYHYCVPPAPAAFPDDPAAWWAQPVARAIWGWHDRDRQKTWTFCQLRHPPDGTDIAIKGWGQDPVRHTDIAGQWDQDPVRWTKTWWAPPDDAFAFSLCRRVPTGWDQPDVVQGKTKTWMFTFRHSDRRTTGPRFDDDDRTGDMTMITGD